Protein AF-A0A150GX23-F1 (afdb_monomer_lite)

Structure (mmCIF, N/CA/C/O backbone):
data_AF-A0A150GX23-F1
#
_entry.id   AF-A0A150GX23-F1
#
loop_
_atom_site.group_PDB
_atom_site.id
_atom_site.type_symbol
_atom_site.label_atom_id
_atom_site.label_alt_id
_atom_site.label_comp_id
_atom_site.label_asym_id
_atom_site.label_entity_id
_atom_site.label_seq_id
_atom_site.pdbx_PDB_ins_code
_atom_site.Cartn_x
_atom_site.Cartn_y
_atom_site.Cartn_z
_atom_site.occupancy
_atom_site.B_iso_or_equiv
_atom_site.auth_seq_id
_atom_site.auth_comp_id
_atom_site.auth_asym_id
_atom_site.auth_atom_id
_atom_site.pdbx_PDB_model_num
ATOM 1 N N . MET A 1 1 ? -5.881 33.846 15.574 1.00 39.31 1 MET A N 1
ATOM 2 C CA . MET A 1 1 ? -4.737 32.927 15.719 1.00 39.31 1 MET A CA 1
ATOM 3 C C . MET A 1 1 ? -5.316 31.526 15.748 1.00 39.31 1 MET A C 1
ATOM 5 O O . MET A 1 1 ? -5.953 31.189 16.734 1.00 39.31 1 MET A O 1
ATOM 9 N N . ALA A 1 2 ? -5.247 30.781 14.644 1.00 41.94 2 ALA A N 1
ATOM 10 C CA . ALA A 1 2 ? -5.684 29.387 14.640 1.00 41.94 2 ALA A CA 1
ATOM 11 C C . ALA A 1 2 ? -4.560 28.561 15.273 1.00 41.94 2 ALA A C 1
ATOM 13 O O . ALA A 1 2 ? -3.428 28.613 14.797 1.00 41.94 2 ALA A O 1
ATOM 14 N N . SER A 1 3 ? -4.848 27.890 16.387 1.00 50.34 3 SER A N 1
ATOM 15 C CA . SER A 1 3 ? -3.932 26.908 16.964 1.00 50.34 3 SER A CA 1
ATOM 16 C C . SER A 1 3 ? -3.791 25.773 15.953 1.00 50.34 3 SER A C 1
ATOM 18 O O . SER A 1 3 ? -4.788 25.151 15.600 1.00 50.34 3 SER A O 1
ATOM 20 N N . SER A 1 4 ? -2.591 25.553 15.421 1.00 62.72 4 SER A N 1
ATOM 21 C CA . SER A 1 4 ? -2.321 24.475 14.469 1.00 62.72 4 SER A CA 1
ATOM 22 C C . SER A 1 4 ? -2.257 23.144 15.221 1.00 62.72 4 SER A C 1
ATOM 24 O O . SER A 1 4 ? -1.176 22.694 15.609 1.00 62.72 4 SER A O 1
ATOM 26 N N . THR A 1 5 ? -3.413 22.545 15.493 1.00 80.75 5 THR A N 1
ATOM 27 C CA . THR A 1 5 ? -3.499 21.212 16.096 1.00 80.75 5 THR A CA 1
ATOM 28 C C . THR A 1 5 ? -3.054 20.180 15.062 1.00 80.75 5 THR A C 1
ATOM 30 O O . THR A 1 5 ? -3.608 20.113 13.968 1.00 80.75 5 THR A O 1
ATOM 33 N N . SER A 1 6 ? -2.017 19.401 15.370 1.00 86.31 6 SER A N 1
ATOM 34 C CA . SER A 1 6 ? -1.505 18.368 14.463 1.00 86.31 6 SER A CA 1
ATOM 35 C C . SER A 1 6 ? -2.218 17.025 14.682 1.00 86.31 6 SER A C 1
ATOM 37 O O . SER A 1 6 ? -2.672 16.752 15.799 1.00 86.31 6 SER A O 1
ATOM 39 N N . PRO A 1 7 ? -2.255 16.122 13.680 1.00 81.12 7 PRO A N 1
ATOM 40 C CA . PRO A 1 7 ? -2.832 14.781 13.840 1.00 81.12 7 PRO A CA 1
ATOM 41 C C . PRO A 1 7 ? -2.202 13.970 14.984 1.00 81.12 7 PRO A C 1
ATOM 43 O O . PRO A 1 7 ? -2.874 13.160 15.621 1.00 81.12 7 PRO A O 1
ATOM 46 N N . ALA A 1 8 ? -0.915 14.202 15.264 1.00 80.50 8 ALA A N 1
ATOM 47 C CA . ALA A 1 8 ? -0.202 13.578 16.375 1.00 80.50 8 ALA A CA 1
ATOM 48 C C . ALA A 1 8 ? -0.663 14.106 17.746 1.00 80.50 8 ALA A C 1
ATOM 50 O O . ALA A 1 8 ? -0.715 13.336 18.704 1.00 80.50 8 ALA A O 1
ATOM 51 N N . SER A 1 9 ? -1.030 15.391 17.835 1.00 90.50 9 SER A N 1
ATOM 52 C CA . SER A 1 9 ? -1.626 15.970 19.045 1.00 90.50 9 SER A CA 1
ATOM 53 C C . SER A 1 9 ? -2.975 15.317 19.344 1.00 90.50 9 SER A C 1
ATOM 55 O O . SER A 1 9 ? -3.182 14.822 20.450 1.00 90.50 9 SER A O 1
ATOM 57 N N . LEU A 1 10 ? -3.844 15.204 18.332 1.00 88.94 10 LEU A N 1
ATOM 58 C CA . LEU A 1 10 ? -5.156 14.563 18.479 1.00 88.94 10 LEU A CA 1
ATOM 59 C C . LEU A 1 10 ? -5.049 13.083 18.863 1.00 88.94 10 LEU A C 1
ATOM 61 O O . LEU A 1 10 ? -5.833 12.601 19.672 1.00 88.94 10 LEU A O 1
ATOM 65 N N . GLU A 1 11 ? -4.065 12.350 18.337 1.00 88.19 11 GLU A N 1
ATOM 66 C CA . GLU A 1 11 ? -3.834 10.955 18.740 1.00 88.19 11 GLU A CA 1
ATOM 67 C C . GLU A 1 11 ? -3.470 10.831 20.229 1.00 88.19 11 GLU A C 1
ATOM 69 O O . GLU A 1 11 ? -3.948 9.929 20.923 1.00 88.19 11 GLU A O 1
ATOM 74 N N . ALA A 1 12 ? -2.638 11.744 20.738 1.00 92.31 12 ALA A N 1
ATOM 75 C CA . ALA A 1 12 ? -2.295 11.779 22.155 1.00 92.31 12 ALA A CA 1
ATOM 76 C C . ALA A 1 12 ? -3.518 12.118 23.027 1.00 92.31 12 ALA A C 1
ATOM 78 O O . ALA A 1 12 ? -3.696 11.509 24.085 1.00 92.31 12 ALA A O 1
ATOM 79 N N . GLU A 1 13 ? -4.376 13.031 22.566 1.00 94.38 13 GLU A N 1
ATOM 80 C CA . GLU A 1 13 ? -5.628 13.401 23.236 1.00 94.38 13 GLU A CA 1
ATOM 81 C C . GLU A 1 13 ? -6.628 12.240 23.267 1.00 94.38 13 GLU A C 1
ATOM 83 O O . GLU A 1 13 ? -7.086 11.875 24.350 1.00 94.38 13 GLU A O 1
ATOM 88 N N . ILE A 1 14 ? -6.874 11.572 22.131 1.00 92.25 14 ILE A N 1
ATOM 89 C CA . ILE A 1 14 ? -7.730 10.374 22.046 1.00 92.25 14 ILE A CA 1
ATOM 90 C C . ILE A 1 14 ? -7.250 9.310 23.037 1.00 92.25 14 ILE A C 1
ATOM 92 O O . ILE A 1 14 ? -8.038 8.773 23.814 1.00 92.25 14 ILE A O 1
ATOM 96 N N . LYS A 1 15 ? -5.938 9.047 23.092 1.00 93.06 15 LYS A N 1
ATOM 97 C CA . LYS A 1 15 ? -5.358 8.086 24.042 1.00 93.06 15 LYS A CA 1
ATOM 98 C C . LYS A 1 15 ? -5.558 8.504 25.507 1.00 93.06 15 LYS A C 1
ATOM 100 O O . LYS A 1 15 ? -5.727 7.651 26.388 1.00 93.06 15 LYS A O 1
ATOM 105 N N . GLY A 1 16 ? -5.528 9.806 25.785 1.00 96.31 16 GLY A N 1
ATOM 106 C CA . GLY A 1 16 ? -5.837 10.373 27.097 1.00 96.31 16 GLY A CA 1
ATOM 107 C C . GLY A 1 16 ? -7.301 10.165 27.500 1.00 96.31 16 GLY A C 1
ATOM 108 O O . GLY A 1 16 ? -7.577 9.740 28.630 1.00 96.31 16 GLY A O 1
ATOM 109 N N . VAL A 1 17 ? -8.230 10.393 26.569 1.00 95.06 17 VAL A N 1
ATOM 110 C CA . VAL A 1 17 ? -9.670 10.161 26.763 1.00 95.06 17 VAL A CA 1
ATOM 111 C C . VAL A 1 17 ? -9.956 8.672 26.980 1.00 95.06 17 VAL A C 1
ATOM 113 O O . VAL A 1 17 ? -10.586 8.324 27.978 1.00 95.06 17 VAL A O 1
ATOM 116 N N . ASP A 1 18 ? -9.375 7.782 26.170 1.00 93.88 18 ASP A N 1
ATOM 117 C CA . ASP A 1 18 ? -9.453 6.318 26.328 1.00 93.88 18 ASP A CA 1
ATOM 118 C C . ASP A 1 18 ? -9.037 5.857 27.731 1.00 93.88 18 ASP A C 1
ATOM 120 O O . ASP A 1 18 ? -9.673 5.009 28.367 1.00 93.88 18 ASP A O 1
ATOM 124 N N . THR A 1 19 ? -7.941 6.424 28.239 1.00 96.38 19 THR A N 1
ATOM 125 C CA . THR A 1 19 ? -7.435 6.117 29.583 1.00 96.38 19 THR A CA 1
ATOM 126 C C . THR A 1 19 ? -8.413 6.593 30.660 1.00 96.38 19 THR A C 1
ATOM 128 O O . THR A 1 19 ? -8.619 5.912 31.669 1.00 96.38 19 THR A O 1
ATOM 131 N N . SER A 1 20 ? -9.060 7.739 30.438 1.00 96.56 20 SER A N 1
ATOM 132 C CA . SER A 1 20 ? -10.085 8.281 31.333 1.00 96.56 20 SER A CA 1
ATOM 133 C C . SER A 1 20 ? -11.366 7.443 31.325 1.00 96.56 20 SER A C 1
ATOM 135 O O . SER A 1 20 ? -11.914 7.186 32.398 1.00 96.56 20 SER A O 1
ATOM 137 N N . ILE A 1 21 ? -11.799 6.951 30.159 1.00 96.88 21 ILE A N 1
ATOM 138 C CA . ILE A 1 21 ? -12.947 6.042 30.016 1.00 96.88 21 ILE A CA 1
ATOM 139 C C . ILE A 1 21 ? -12.697 4.756 30.805 1.00 96.88 21 ILE A C 1
ATOM 141 O O . ILE A 1 21 ? -13.486 4.430 31.690 1.00 96.88 21 ILE A O 1
ATOM 145 N N . LYS A 1 22 ? -11.548 4.096 30.602 1.00 97.06 22 LYS A N 1
ATOM 146 C CA . LYS A 1 22 ? -11.179 2.860 31.327 1.00 97.06 22 LYS A CA 1
ATOM 147 C C . LYS A 1 22 ? -11.171 3.041 32.845 1.00 97.06 22 LYS A C 1
ATOM 149 O O . LYS A 1 22 ? -11.554 2.142 33.601 1.00 97.06 22 LYS A O 1
ATOM 154 N N . LYS A 1 23 ? -10.740 4.217 33.314 1.00 98.06 23 LYS A N 1
ATOM 155 C CA . LYS A 1 23 ? -10.760 4.564 34.739 1.00 98.06 23 LYS A CA 1
ATOM 156 C C . LYS A 1 23 ? -12.191 4.697 35.266 1.00 98.06 23 LYS A C 1
ATOM 158 O O . LYS A 1 23 ? -12.475 4.184 36.345 1.00 98.06 23 LYS A O 1
ATOM 163 N N . VAL A 1 24 ? -13.081 5.361 34.526 1.00 97.12 24 VAL A N 1
ATOM 164 C CA . VAL A 1 24 ? -14.499 5.503 34.901 1.00 97.12 24 VAL A CA 1
ATOM 165 C C . VAL A 1 24 ? -15.213 4.149 34.872 1.00 97.12 24 VAL A C 1
ATOM 167 O O . VAL A 1 24 ? -15.934 3.833 35.814 1.00 97.12 24 VAL A O 1
ATOM 170 N N . GLU A 1 25 ? -14.960 3.314 33.864 1.00 96.50 25 GLU A N 1
ATOM 171 C CA . GLU A 1 25 ? -15.498 1.948 33.779 1.00 96.50 25 GLU A CA 1
ATOM 172 C C . GLU A 1 25 ? -15.086 1.107 34.999 1.00 96.50 25 GLU A C 1
ATOM 174 O O . GLU A 1 25 ? -15.930 0.465 35.623 1.00 96.50 25 GLU A O 1
ATOM 179 N N . SER A 1 26 ? -13.817 1.188 35.414 1.00 97.44 26 SER A N 1
ATOM 180 C CA . SER A 1 26 ? -13.325 0.505 36.622 1.00 97.44 26 SER A CA 1
ATOM 181 C C . SER A 1 26 ? -14.037 0.981 37.898 1.00 97.44 26 SER A C 1
ATOM 183 O O . SER A 1 26 ? -14.395 0.166 38.746 1.00 97.44 26 SER A O 1
ATOM 185 N N . GLN A 1 27 ? -14.295 2.289 38.028 1.00 97.44 27 GLN A N 1
ATOM 186 C CA . GLN A 1 27 ? -15.050 2.845 39.162 1.00 97.44 27 GLN A CA 1
ATOM 187 C C . GLN A 1 27 ? -16.507 2.364 39.175 1.00 97.44 27 GLN A C 1
ATOM 189 O O . GLN A 1 27 ? -17.052 2.077 40.239 1.00 97.44 27 GLN A O 1
ATOM 194 N N . ILE A 1 28 ? -17.141 2.244 38.004 1.00 97.62 28 ILE A N 1
ATOM 195 C CA . ILE A 1 28 ? -18.503 1.707 37.886 1.00 97.62 28 ILE A CA 1
ATOM 196 C C . ILE A 1 28 ? -18.550 0.257 38.374 1.00 97.62 28 ILE A C 1
ATOM 198 O O . ILE A 1 28 ? -19.451 -0.082 39.142 1.00 97.62 28 ILE A O 1
ATOM 202 N N . VAL A 1 29 ? -17.577 -0.572 37.980 1.00 98.00 29 VAL A N 1
ATOM 203 C CA . VAL A 1 29 ? -17.477 -1.973 38.424 1.00 98.00 29 VAL A CA 1
ATOM 204 C C . VAL A 1 29 ? -17.310 -2.060 39.943 1.00 98.00 29 VAL A C 1
ATOM 206 O O . VAL A 1 29 ? -18.010 -2.836 40.589 1.00 98.00 29 VAL A O 1
ATOM 209 N N . GLU A 1 30 ? -16.460 -1.221 40.542 1.00 98.00 30 GLU A N 1
ATOM 210 C CA . GLU A 1 30 ? -16.276 -1.191 42.001 1.00 98.00 30 GLU A CA 1
ATOM 211 C C . GLU A 1 30 ? -17.576 -0.816 42.740 1.00 98.00 30 GLU A C 1
ATOM 213 O O . GLU A 1 30 ? -17.927 -1.413 43.762 1.00 98.00 30 GLU A O 1
ATOM 218 N N . VAL A 1 31 ? -18.330 0.158 42.218 1.00 97.31 31 VAL A N 1
ATOM 219 C CA . VAL A 1 31 ? -19.631 0.556 42.780 1.00 97.31 31 VAL A CA 1
ATOM 220 C C . VAL A 1 31 ? -20.674 -0.557 42.617 1.00 97.31 31 VAL A C 1
ATOM 222 O O . VAL A 1 31 ? -21.475 -0.783 43.526 1.00 97.31 31 VAL A O 1
ATOM 225 N N . GLU A 1 32 ? -20.670 -1.279 41.495 1.00 96.62 32 GLU A N 1
ATOM 226 C CA . GLU A 1 32 ? -21.539 -2.441 41.261 1.00 96.62 32 GLU A CA 1
ATOM 227 C C . GLU A 1 32 ? -21.226 -3.607 42.208 1.00 96.62 32 GLU A C 1
ATOM 229 O O . GLU A 1 32 ? -22.149 -4.229 42.747 1.00 96.62 32 GLU A O 1
ATOM 234 N N . GLU A 1 33 ? -19.945 -3.863 42.475 1.00 97.62 33 GLU A N 1
ATOM 235 C CA . GLU A 1 33 ? -19.515 -4.871 43.443 1.00 97.62 33 GLU A CA 1
ATOM 236 C C . GLU A 1 33 ? -19.963 -4.490 44.857 1.00 97.62 33 GLU A C 1
ATOM 238 O O . GLU A 1 33 ? -20.543 -5.317 45.564 1.00 97.62 33 GLU A O 1
ATOM 243 N N . LYS A 1 34 ? -19.774 -3.221 45.256 1.00 97.12 34 LYS A N 1
ATOM 244 C CA . LYS A 1 34 ? -20.287 -2.707 46.534 1.00 97.12 34 LYS A CA 1
ATOM 245 C C . LYS A 1 34 ? -21.794 -2.911 46.619 1.00 97.12 34 LYS A C 1
ATOM 247 O O . LYS A 1 34 ? -22.234 -3.546 47.560 1.00 97.12 34 LYS A O 1
ATOM 252 N N . LEU A 1 35 ? -22.574 -2.496 45.619 1.00 96.31 35 LEU A N 1
ATOM 253 C CA . LEU A 1 35 ? -24.037 -2.667 45.596 1.00 96.31 35 LEU A CA 1
ATOM 254 C C . LEU A 1 35 ? -24.516 -4.124 45.720 1.00 96.31 35 LEU A C 1
ATOM 256 O O . LEU A 1 35 ? -25.665 -4.344 46.107 1.00 96.31 35 LEU A O 1
ATOM 260 N N . SER A 1 36 ? -23.668 -5.098 45.389 1.00 95.88 36 SER A N 1
ATOM 261 C CA . SER A 1 36 ? -23.992 -6.527 45.434 1.00 95.88 36 SER A CA 1
ATOM 262 C C . SER A 1 36 ? -23.729 -7.174 46.802 1.00 95.88 36 SER A C 1
ATOM 264 O O . SER A 1 36 ? -24.140 -8.315 47.020 1.00 95.88 36 SER A O 1
ATOM 266 N N . LYS A 1 37 ? -23.061 -6.483 47.740 1.00 96.56 37 LYS A N 1
ATOM 267 C CA . LYS A 1 37 ? -22.753 -7.053 49.060 1.00 96.56 37 LYS A CA 1
ATOM 268 C C . LYS A 1 37 ? -24.015 -7.131 49.935 1.00 96.56 37 LYS A C 1
ATOM 270 O O . LYS A 1 37 ? -24.749 -6.148 50.055 1.00 96.56 37 LYS A O 1
ATOM 275 N N . PRO A 1 38 ? -24.282 -8.279 50.582 1.00 93.12 38 PRO A N 1
ATOM 276 C CA . PRO A 1 38 ? -25.385 -8.397 51.528 1.00 93.12 38 PRO A CA 1
ATOM 277 C C . PRO A 1 38 ? -25.115 -7.555 52.787 1.00 93.12 38 PRO A C 1
ATOM 279 O O . PRO A 1 38 ? -23.975 -7.442 53.230 1.00 93.12 38 PRO A O 1
ATOM 282 N N . GLY A 1 39 ? -26.170 -6.991 53.385 1.00 94.75 39 GLY A N 1
ATOM 283 C CA . GLY A 1 39 ? -26.086 -6.260 54.660 1.00 94.75 39 GLY A CA 1
ATOM 284 C C . GLY A 1 39 ? -25.803 -4.755 54.564 1.00 94.75 39 GLY A C 1
ATOM 285 O O . GLY A 1 39 ? -25.589 -4.122 55.594 1.00 94.75 39 GLY A O 1
ATOM 286 N N . ILE A 1 40 ? -25.818 -4.171 53.364 1.00 95.44 40 ILE A N 1
ATOM 287 C CA . ILE A 1 40 ? -25.686 -2.717 53.167 1.00 95.44 40 ILE A CA 1
ATOM 288 C C . ILE A 1 40 ? -26.981 -2.008 53.578 1.00 95.44 40 ILE A C 1
ATOM 290 O O . ILE A 1 40 ? -28.073 -2.495 53.272 1.00 95.44 40 ILE A O 1
ATOM 294 N N . SER A 1 41 ? -26.870 -0.849 54.238 1.00 97.19 41 SER A N 1
ATOM 295 C CA . SER A 1 41 ? -28.044 -0.042 54.588 1.00 97.19 41 SER A CA 1
ATOM 296 C C . SER A 1 41 ? -28.715 0.553 53.344 1.00 97.19 41 SER A C 1
ATOM 298 O O . SER A 1 41 ? -28.073 0.820 52.324 1.00 97.19 41 SER A O 1
ATOM 300 N N . GLU A 1 42 ? -30.024 0.797 53.403 1.00 95.94 42 GLU A N 1
ATOM 301 C CA . GLU A 1 42 ? -30.739 1.379 52.260 1.00 95.94 42 GLU A CA 1
ATOM 302 C C . GLU A 1 42 ? -30.251 2.802 51.932 1.00 95.94 42 GLU A C 1
ATOM 304 O O . GLU A 1 42 ? -30.189 3.173 50.757 1.00 95.94 42 GLU A O 1
ATOM 309 N N . GLU A 1 43 ? -29.794 3.575 52.924 1.00 96.81 43 GLU A N 1
ATOM 310 C CA . GLU A 1 43 ? -29.193 4.892 52.690 1.00 96.81 43 GLU A CA 1
ATOM 311 C C . GLU A 1 43 ? -27.890 4.791 51.885 1.00 96.81 43 GLU A C 1
ATOM 313 O O . GLU A 1 43 ? -27.685 5.546 50.929 1.00 96.81 43 GLU A O 1
ATOM 318 N N . GLU A 1 44 ? -27.005 3.853 52.233 1.00 96.62 44 GLU A N 1
ATOM 319 C CA . GLU A 1 44 ? -25.740 3.644 51.524 1.00 96.62 44 GLU A CA 1
ATOM 320 C C . GLU A 1 44 ? -25.982 3.146 50.095 1.00 96.62 44 GLU A C 1
ATOM 322 O O . GLU A 1 44 ? -25.401 3.663 49.138 1.00 96.62 44 GLU A O 1
ATOM 327 N N . LYS A 1 45 ? -26.936 2.233 49.918 1.00 96.31 45 LYS A N 1
ATOM 328 C CA . LYS A 1 45 ? -27.369 1.755 48.602 1.00 96.31 45 LYS A CA 1
ATOM 329 C C . LYS A 1 45 ? -27.919 2.883 47.728 1.00 96.31 45 LYS A C 1
ATOM 331 O O . LYS A 1 45 ? -27.619 2.942 46.533 1.00 96.31 45 LYS A O 1
ATOM 336 N N . GLN A 1 46 ? -28.691 3.810 48.299 1.00 97.19 46 GLN A N 1
ATOM 337 C CA . GLN A 1 46 ? -29.195 4.972 47.567 1.00 97.19 46 GLN A CA 1
ATOM 338 C C . GLN A 1 46 ? -28.064 5.932 47.169 1.00 97.19 46 GLN A C 1
ATOM 340 O O . GLN A 1 46 ? -28.092 6.475 46.061 1.00 97.19 46 GLN A O 1
ATOM 345 N N . ARG A 1 47 ? -27.047 6.113 48.024 1.00 97.50 47 ARG A N 1
ATOM 346 C CA . ARG A 1 47 ? -25.844 6.895 47.689 1.00 97.50 47 ARG A CA 1
ATOM 347 C C . ARG A 1 47 ? -25.055 6.257 46.544 1.00 97.50 47 ARG A C 1
ATOM 349 O O . ARG A 1 47 ? -24.775 6.948 45.567 1.00 97.50 47 ARG A O 1
ATOM 356 N N . LEU A 1 48 ? -24.791 4.952 46.610 1.00 97.44 48 LEU A N 1
ATOM 357 C CA . LEU A 1 48 ? -24.068 4.210 45.569 1.00 97.44 48 LEU A CA 1
ATOM 358 C C . LEU A 1 48 ? -24.805 4.227 44.219 1.00 97.44 48 LEU A C 1
ATOM 360 O O . LEU A 1 48 ? -24.180 4.349 43.169 1.00 97.44 48 LEU A O 1
ATOM 364 N N . ARG A 1 49 ? -26.145 4.177 44.218 1.00 97.25 49 ARG A N 1
ATOM 365 C CA . ARG A 1 49 ? -26.946 4.324 42.987 1.00 97.25 49 ARG A CA 1
ATOM 366 C C . ARG A 1 49 ? -26.770 5.696 42.332 1.00 97.25 49 ARG A C 1
ATOM 368 O O . ARG A 1 49 ? -26.603 5.759 41.117 1.00 97.25 49 ARG A O 1
ATOM 375 N N . LYS A 1 50 ? -26.773 6.775 43.124 1.00 97.94 50 LYS A N 1
ATOM 376 C CA . LYS A 1 50 ? -26.534 8.140 42.620 1.00 97.94 50 LYS A CA 1
ATOM 377 C C . LYS A 1 50 ? -25.112 8.305 42.079 1.00 97.94 50 LYS A C 1
ATOM 379 O O . LYS A 1 50 ? -24.927 8.920 41.034 1.00 97.94 50 LYS A O 1
ATOM 384 N N . GLU A 1 51 ? -24.122 7.736 42.763 1.00 97.56 51 GLU A N 1
ATOM 385 C CA . GLU A 1 51 ? -22.727 7.736 42.310 1.00 97.56 51 GLU A CA 1
ATOM 386 C C . GLU A 1 51 ? -22.567 6.989 40.980 1.00 97.56 51 GLU A C 1
ATOM 388 O O . GLU A 1 51 ? -21.994 7.529 40.035 1.00 97.56 51 GLU A O 1
ATOM 393 N N . LYS A 1 52 ? -23.160 5.794 40.860 1.00 97.31 52 LYS A N 1
ATOM 394 C CA . LYS A 1 52 ? -23.177 5.023 39.611 1.00 97.31 52 LYS A CA 1
ATOM 395 C C . LYS A 1 52 ? -23.805 5.806 38.458 1.00 97.31 52 LYS A C 1
ATOM 397 O O . LYS A 1 52 ? -23.258 5.819 37.359 1.00 97.31 52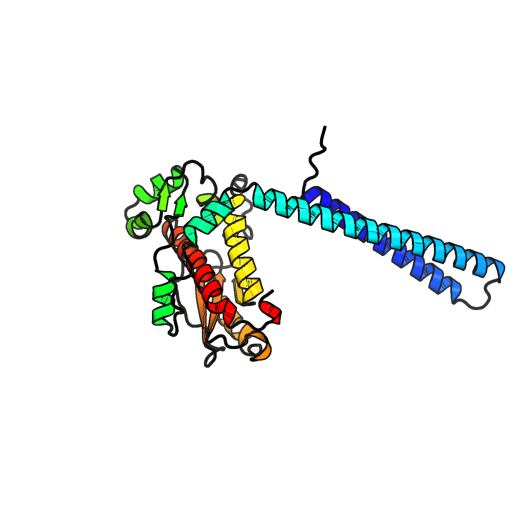 LYS A O 1
ATOM 402 N N . GLU A 1 53 ? -24.944 6.456 38.694 1.00 98.06 53 GLU A N 1
ATOM 403 C CA . GLU A 1 53 ? -25.616 7.265 37.671 1.00 98.06 53 GLU A CA 1
ATOM 404 C C . GLU A 1 53 ? -24.738 8.440 37.211 1.00 98.06 53 GLU A C 1
ATOM 406 O O . GLU A 1 53 ? -24.617 8.699 36.014 1.00 98.06 53 GLU A O 1
ATOM 411 N N . HIS A 1 54 ? -24.071 9.115 38.151 1.00 97.38 54 HIS A N 1
ATOM 412 C CA . HIS A 1 54 ? -23.123 10.181 37.840 1.00 97.38 54 HIS A CA 1
ATOM 413 C C . HIS A 1 54 ? -21.927 9.669 37.016 1.00 97.38 54 HIS A C 1
ATOM 415 O O . HIS A 1 54 ? -21.545 10.298 36.029 1.00 97.38 54 HIS A O 1
ATOM 421 N N . LEU A 1 55 ? -21.358 8.511 37.372 1.00 97.56 55 LEU A N 1
ATOM 422 C CA . LEU A 1 55 ? -20.260 7.896 36.618 1.00 97.56 55 LEU A CA 1
ATOM 423 C C . LEU A 1 55 ? -20.682 7.509 35.194 1.00 97.56 55 LEU A C 1
ATOM 425 O O . LEU A 1 55 ? -19.931 7.771 34.261 1.00 97.56 55 LEU A O 1
ATOM 429 N N . ARG A 1 56 ? -21.894 6.971 35.005 1.00 96.88 56 ARG A N 1
ATOM 430 C CA . ARG A 1 56 ? -22.438 6.648 33.672 1.00 96.88 56 ARG A CA 1
ATOM 431 C C . ARG A 1 56 ? -22.607 7.889 32.794 1.00 96.88 56 ARG A C 1
ATOM 433 O O . ARG A 1 56 ? -22.231 7.857 31.629 1.00 96.88 56 ARG A O 1
ATOM 440 N N . LYS A 1 57 ? -23.097 9.000 33.356 1.00 97.94 57 LYS A N 1
ATOM 441 C CA . LYS A 1 57 ? -23.186 10.289 32.640 1.00 97.94 57 LYS A CA 1
ATOM 442 C C . LYS A 1 57 ? -21.807 10.807 32.222 1.00 97.94 57 LYS A C 1
ATOM 444 O O . LYS A 1 57 ? -21.646 11.300 31.110 1.00 97.94 57 LYS A O 1
ATOM 449 N N . LYS A 1 58 ? -20.805 10.666 33.095 1.00 97.38 58 LYS A N 1
ATOM 450 C CA . LYS A 1 58 ? -19.418 11.038 32.790 1.00 97.38 58 LYS A CA 1
ATOM 451 C C . LYS A 1 58 ? -18.802 10.146 31.706 1.00 97.38 58 LYS A C 1
ATOM 453 O O . LYS A 1 58 ? -18.124 10.661 30.827 1.00 97.38 58 LYS A O 1
ATOM 458 N N . GLU A 1 59 ? -19.043 8.835 31.757 1.00 97.12 59 GLU A N 1
ATOM 459 C CA . GLU A 1 59 ? -18.619 7.883 30.720 1.00 97.12 59 GLU A CA 1
ATOM 460 C C . GLU A 1 59 ? -19.202 8.269 29.352 1.00 97.12 59 GLU A C 1
ATOM 462 O O . GLU A 1 59 ? -18.469 8.365 28.372 1.00 97.12 59 GLU A O 1
ATOM 467 N N . GLU A 1 60 ? -20.505 8.560 29.296 1.00 97.44 60 GLU A N 1
ATOM 468 C CA . GLU A 1 60 ? -21.184 8.974 28.064 1.00 97.44 60 GLU A CA 1
ATOM 469 C C . GLU A 1 60 ? -20.607 10.279 27.496 1.00 97.44 60 GLU A C 1
ATOM 471 O O . GLU A 1 60 ? -20.414 10.395 26.286 1.00 97.44 60 GLU A O 1
ATOM 476 N N . GLN A 1 61 ? -20.296 11.255 28.355 1.00 96.75 61 GLN A N 1
ATOM 477 C CA . GLN A 1 61 ? -19.666 12.505 27.933 1.00 96.75 61 GLN A CA 1
ATOM 478 C C . GLN A 1 61 ? -18.276 12.268 27.327 1.00 96.75 61 GLN A C 1
ATOM 480 O O . GLN A 1 61 ? -17.985 12.816 26.267 1.00 96.75 61 GLN A O 1
ATOM 485 N N . LEU A 1 62 ? -17.453 11.425 27.959 1.00 96.62 62 LEU A N 1
ATOM 486 C CA . LEU A 1 62 ? -16.119 11.092 27.452 1.00 96.62 62 LEU A CA 1
ATOM 487 C C . LEU A 1 62 ? -16.183 10.358 26.107 1.00 96.62 62 LEU A C 1
ATOM 489 O O . LEU A 1 62 ? -15.383 10.649 25.228 1.00 96.62 62 LEU A O 1
ATOM 493 N N . ARG A 1 63 ? -17.153 9.454 25.907 1.00 94.56 63 ARG A N 1
ATOM 494 C CA . ARG A 1 63 ? -17.332 8.775 24.609 1.00 94.56 63 ARG A CA 1
ATOM 495 C C . ARG A 1 63 ? -17.718 9.745 23.488 1.00 94.56 63 ARG A C 1
ATOM 497 O O . ARG A 1 63 ? -17.238 9.592 22.371 1.00 94.56 63 ARG A O 1
ATOM 504 N N . LYS A 1 64 ? -18.547 10.756 23.778 1.00 95.81 64 LYS A N 1
ATOM 505 C CA . LYS A 1 64 ? -18.886 11.812 22.803 1.00 95.81 64 LYS A CA 1
ATOM 506 C C . LYS A 1 64 ? -17.672 12.670 22.446 1.00 95.81 64 LYS A C 1
ATOM 508 O O . LYS A 1 64 ? -17.500 13.023 21.287 1.00 95.81 64 LYS A O 1
ATOM 513 N N . GLU A 1 65 ? -16.836 12.992 23.429 1.00 95.44 65 GLU A N 1
ATOM 514 C CA . GLU A 1 65 ? -15.581 13.722 23.214 1.00 95.44 65 GLU A CA 1
ATOM 515 C C . GLU A 1 65 ? -14.590 12.904 22.368 1.00 95.44 65 GLU A C 1
ATOM 517 O O . GLU A 1 65 ? -14.036 13.410 21.397 1.00 95.44 65 GLU A O 1
ATOM 522 N N . GLU A 1 66 ? -14.430 11.614 22.672 1.00 94.50 66 GLU A N 1
ATOM 523 C CA . GLU A 1 66 ? -13.596 10.687 21.898 1.00 94.50 66 GLU A CA 1
ATOM 524 C C . GLU A 1 66 ? -14.042 10.597 20.428 1.00 94.50 66 GLU A C 1
ATOM 526 O O . GLU A 1 66 ? -13.212 10.616 19.516 1.00 94.50 66 GLU A O 1
ATOM 531 N N . GLU A 1 67 ? -15.353 10.518 20.185 1.00 93.06 67 GLU A N 1
ATOM 532 C CA . GLU A 1 67 ? -15.935 10.485 18.841 1.00 93.06 67 GLU A CA 1
ATOM 533 C C . GLU A 1 67 ? -15.664 11.785 18.072 1.00 93.06 67 GLU A C 1
ATOM 535 O O . GLU A 1 67 ? -15.188 11.731 16.937 1.00 93.06 67 GLU A O 1
ATOM 540 N N . GLN A 1 68 ? -15.855 12.945 18.709 1.00 91.12 68 GLN A N 1
ATOM 541 C CA . GLN A 1 68 ? -15.548 14.248 18.109 1.00 91.12 68 GLN A CA 1
ATOM 542 C C . GLN A 1 68 ? -14.069 14.376 17.722 1.00 91.12 68 GLN A C 1
ATOM 544 O O . GLN A 1 68 ? -13.761 14.782 16.602 1.00 91.12 68 GLN A O 1
ATOM 549 N N . LEU A 1 69 ? -13.150 13.964 18.602 1.00 91.25 69 LEU A N 1
ATOM 550 C CA . LEU A 1 69 ? -11.711 13.988 18.316 1.00 91.25 69 LEU A CA 1
ATOM 551 C C . LEU A 1 69 ? -11.342 13.071 17.138 1.00 91.25 69 LEU A C 1
ATOM 553 O O . LEU A 1 69 ? -10.473 13.402 16.328 1.00 91.25 69 LEU A O 1
ATOM 557 N N . ARG A 1 70 ? -12.009 11.917 17.004 1.00 85.31 70 ARG A N 1
ATOM 558 C CA . ARG A 1 70 ? -11.815 11.006 15.864 1.00 85.31 70 ARG A CA 1
ATOM 559 C C . ARG A 1 70 ? -12.318 11.608 14.553 1.00 85.31 70 ARG A C 1
ATOM 561 O O . ARG A 1 70 ? -11.645 11.455 13.530 1.00 85.31 70 ARG A O 1
ATOM 568 N N . GLU A 1 71 ? -13.459 12.294 14.569 1.00 88.50 71 GLU A N 1
ATOM 569 C CA . GLU A 1 71 ? -13.982 13.006 13.398 1.00 88.50 71 GLU A CA 1
ATOM 570 C C . GLU A 1 71 ? -13.064 14.161 12.974 1.00 88.50 71 GLU A C 1
ATOM 572 O O . GLU A 1 71 ? -12.744 14.286 11.788 1.00 88.50 71 GLU A O 1
ATOM 577 N N . GLU A 1 72 ? -12.575 14.954 13.931 1.00 90.06 72 GLU A N 1
ATOM 578 C CA . GLU A 1 72 ? -11.632 16.049 13.681 1.00 90.06 72 GLU A CA 1
ATOM 579 C C . GLU A 1 72 ? -10.316 15.532 13.087 1.00 90.06 72 GLU A C 1
ATOM 581 O O . GLU A 1 72 ? -9.843 16.035 12.065 1.00 90.06 72 GLU A O 1
ATOM 586 N N . LYS A 1 73 ? -9.764 14.454 13.656 1.00 84.69 73 LYS A N 1
ATOM 587 C CA . LYS A 1 73 ? -8.550 13.817 13.134 1.00 84.69 73 LYS A CA 1
ATOM 588 C C . LYS A 1 73 ? -8.737 13.337 11.695 1.00 84.69 73 LYS A C 1
ATOM 590 O O . LYS A 1 73 ? -7.841 13.498 10.867 1.00 84.69 73 LYS A O 1
ATOM 595 N N . LEU A 1 74 ? -9.893 12.752 11.379 1.00 78.88 74 LEU A N 1
ATOM 596 C CA . LEU A 1 74 ? -10.203 12.304 10.022 1.00 78.88 74 LEU A CA 1
ATOM 597 C C . LEU A 1 74 ? -10.320 13.482 9.042 1.00 78.88 74 LEU A C 1
ATOM 599 O O . LEU A 1 74 ? -9.900 13.357 7.891 1.00 78.88 74 LEU A O 1
ATOM 603 N N . LEU A 1 75 ? -10.893 14.606 9.475 1.00 82.00 75 LEU A N 1
ATOM 604 C CA . LEU A 1 75 ? -10.977 15.835 8.684 1.00 82.00 75 LEU A CA 1
ATOM 605 C C . LEU A 1 75 ? -9.590 16.403 8.379 1.00 82.00 75 LEU A C 1
ATOM 607 O O . LEU A 1 75 ? -9.295 16.632 7.207 1.00 82.00 75 LEU A O 1
ATOM 611 N N . LEU A 1 76 ? -8.721 16.525 9.385 1.00 79.19 76 LEU A N 1
ATOM 612 C CA . LEU A 1 76 ? -7.346 16.995 9.191 1.00 79.19 76 LEU A CA 1
ATOM 613 C C . LEU A 1 76 ? -6.558 16.087 8.247 1.00 79.19 76 LEU A C 1
ATOM 615 O O . LEU A 1 76 ? -5.916 16.581 7.327 1.00 79.19 76 LEU A O 1
ATOM 619 N N . LEU A 1 77 ? -6.681 14.764 8.392 1.00 70.81 77 LEU A N 1
ATOM 620 C CA . LEU A 1 77 ? -6.050 13.818 7.468 1.00 70.81 77 LEU A CA 1
ATOM 621 C C . LEU A 1 77 ? -6.558 13.987 6.030 1.00 70.81 77 LEU A C 1
ATOM 623 O O . LEU A 1 77 ? -5.782 13.860 5.089 1.00 70.81 77 LEU A O 1
ATOM 627 N N . LYS A 1 78 ? -7.851 14.278 5.832 1.00 71.69 78 LYS A N 1
ATOM 628 C CA . LYS A 1 78 ? -8.415 14.546 4.497 1.00 71.69 78 LYS A CA 1
ATOM 629 C C . LYS A 1 78 ? -7.932 15.874 3.917 1.00 71.69 78 LYS A C 1
ATOM 631 O O . LYS A 1 78 ? -7.774 15.956 2.701 1.00 71.69 78 LYS A O 1
ATOM 636 N N . GLU A 1 79 ? -7.752 16.902 4.740 1.00 72.44 79 GLU A N 1
ATOM 637 C CA . GLU A 1 79 ? -7.218 18.198 4.310 1.00 72.44 79 GLU A CA 1
ATOM 638 C C . GLU A 1 79 ? -5.731 18.109 3.967 1.00 72.44 79 GLU A C 1
ATOM 640 O O . GLU A 1 79 ? -5.329 18.589 2.908 1.00 72.44 79 GLU A O 1
ATOM 645 N N . GLU A 1 80 ? -4.944 17.407 4.782 1.00 66.00 80 GLU A N 1
ATOM 646 C CA . GLU A 1 80 ? -3.535 17.107 4.516 1.00 66.00 80 GLU A CA 1
ATOM 647 C C . GLU A 1 80 ? -3.384 16.342 3.192 1.00 66.00 80 GLU A C 1
ATOM 649 O O . GLU A 1 80 ? -2.589 16.724 2.338 1.00 66.00 80 GLU A O 1
ATOM 654 N N . LEU A 1 81 ? -4.262 15.364 2.933 1.00 53.06 81 LEU A N 1
ATOM 655 C CA . LEU A 1 81 ? -4.300 14.642 1.655 1.00 53.06 81 LEU A CA 1
ATOM 656 C C . LEU A 1 81 ? -4.703 15.512 0.449 1.00 53.06 81 LEU A C 1
ATOM 658 O O . LEU A 1 81 ? -4.419 15.145 -0.690 1.00 53.06 81 LEU A O 1
ATOM 662 N N . ARG A 1 82 ? -5.439 16.611 0.668 1.00 54.44 82 ARG A N 1
ATOM 663 C CA . ARG A 1 82 ? -5.883 17.539 -0.392 1.00 54.44 82 ARG A CA 1
ATOM 664 C C . ARG A 1 82 ? -4.850 18.617 -0.703 1.00 54.44 82 ARG A C 1
ATOM 666 O O . ARG A 1 82 ? -4.854 19.119 -1.822 1.00 54.44 82 ARG A O 1
ATOM 673 N N . ALA A 1 83 ? -4.015 18.986 0.265 1.00 54.81 83 ALA A N 1
ATOM 674 C CA . ALA A 1 83 ? -2.932 19.948 0.076 1.00 54.81 83 ALA A CA 1
ATOM 675 C C . ALA A 1 83 ? -1.720 19.343 -0.655 1.00 54.81 83 ALA A C 1
ATOM 677 O O . ALA A 1 83 ? -0.841 20.081 -1.099 1.00 54.81 83 ALA A O 1
ATOM 678 N N . ASP A 1 84 ? -1.684 18.018 -0.794 1.00 55.41 84 ASP A N 1
ATOM 679 C CA . ASP A 1 84 ? -0.536 17.297 -1.312 1.00 55.41 84 ASP A CA 1
ATOM 680 C C . ASP A 1 84 ? -0.579 17.146 -2.848 1.00 55.41 84 ASP A C 1
ATOM 682 O O . ASP A 1 84 ? -1.436 16.471 -3.432 1.00 55.41 84 ASP A O 1
ATOM 686 N N . SER A 1 85 ? 0.404 17.759 -3.514 1.00 56.41 85 SER A N 1
ATOM 687 C CA . SER A 1 85 ? 0.666 17.617 -4.957 1.00 56.41 85 SER A CA 1
ATOM 688 C C . SER A 1 85 ? 0.913 16.161 -5.388 1.00 56.41 85 SER A C 1
ATOM 690 O O . SER A 1 85 ? 0.827 15.816 -6.572 1.00 56.41 85 SER A O 1
ATOM 692 N N . SER A 1 86 ? 1.162 15.280 -4.420 1.00 59.62 86 SER A N 1
ATOM 693 C CA . SER A 1 86 ? 1.326 13.846 -4.596 1.00 59.62 86 SER A CA 1
ATOM 694 C C . SER A 1 86 ? 0.101 13.177 -5.243 1.00 59.62 86 SER A C 1
ATOM 696 O O . SER A 1 86 ? 0.261 12.262 -6.056 1.00 59.62 86 SER A O 1
ATOM 698 N N . SER A 1 87 ? -1.123 13.667 -4.994 1.00 61.50 87 SER A N 1
ATOM 699 C CA . SER A 1 87 ? -2.335 13.116 -5.618 1.00 61.50 87 SER A CA 1
ATOM 700 C C . SER A 1 87 ? -2.344 13.311 -7.136 1.00 61.50 87 SER A C 1
ATOM 702 O O . SER A 1 87 ? -2.727 12.403 -7.879 1.00 61.50 87 SER A O 1
ATOM 704 N N . ASP A 1 88 ? -1.876 14.464 -7.609 1.00 66.50 88 ASP A N 1
ATOM 705 C CA . ASP A 1 88 ? -1.795 14.764 -9.038 1.00 66.50 88 ASP A CA 1
ATOM 706 C C . ASP A 1 88 ? -0.670 13.980 -9.711 1.00 66.50 88 ASP A C 1
ATOM 708 O O . ASP A 1 88 ? -0.862 13.443 -10.803 1.00 66.50 88 ASP A O 1
ATOM 712 N N . VAL A 1 89 ? 0.463 13.808 -9.021 1.00 69.06 89 VAL A N 1
ATOM 713 C CA . VAL A 1 89 ? 1.535 12.907 -9.466 1.00 69.06 89 VAL A CA 1
ATOM 714 C C . VAL A 1 89 ? 1.017 11.473 -9.578 1.00 69.06 89 VAL A C 1
ATOM 716 O O . VAL A 1 89 ? 1.203 10.837 -10.612 1.00 69.06 89 VAL A O 1
ATOM 719 N N . ALA A 1 90 ? 0.311 10.961 -8.566 1.00 69.88 90 ALA A N 1
ATOM 720 C CA . ALA A 1 90 ? -0.257 9.617 -8.599 1.00 69.88 90 ALA A CA 1
ATOM 721 C C . ALA A 1 90 ? -1.245 9.445 -9.761 1.00 69.88 90 ALA A C 1
ATOM 723 O O . ALA A 1 90 ? -1.157 8.458 -10.490 1.00 69.88 90 ALA A O 1
ATOM 724 N N . ARG A 1 91 ? -2.147 10.413 -9.981 1.00 72.38 91 ARG A N 1
ATOM 725 C CA . ARG A 1 91 ? -3.067 10.402 -11.133 1.00 72.38 91 ARG A CA 1
ATOM 726 C C . ARG A 1 91 ? -2.311 10.385 -12.460 1.00 72.38 91 ARG A C 1
ATOM 728 O O . ARG A 1 91 ? -2.659 9.595 -13.333 1.00 72.38 91 ARG A O 1
ATOM 735 N N . CYS A 1 92 ? -1.264 11.200 -12.587 1.00 80.00 92 CYS A N 1
ATOM 736 C CA . CYS A 1 92 ? -0.412 11.240 -13.774 1.00 80.00 92 CYS A CA 1
ATOM 737 C C . CYS A 1 92 ? 0.257 9.878 -14.038 1.00 80.00 92 CYS A C 1
ATOM 739 O O . CYS A 1 92 ? 0.218 9.370 -15.156 1.00 80.00 92 CYS A O 1
ATOM 741 N N . LEU A 1 93 ? 0.799 9.236 -12.998 1.00 82.00 93 LEU A N 1
ATOM 742 C CA . LEU A 1 93 ? 1.450 7.927 -13.112 1.00 82.00 93 LEU A CA 1
ATOM 743 C C . LEU A 1 93 ? 0.466 6.797 -13.439 1.00 82.00 93 LEU A C 1
ATOM 745 O O . LEU A 1 93 ? 0.781 5.914 -14.237 1.00 82.00 93 LEU A O 1
ATOM 749 N N . ILE A 1 94 ? -0.728 6.814 -12.846 1.00 83.62 94 ILE A N 1
ATOM 750 C CA . ILE A 1 94 ? -1.769 5.809 -13.106 1.00 83.62 94 ILE A CA 1
ATOM 751 C C . ILE A 1 94 ? -2.251 5.898 -14.562 1.00 83.62 94 ILE A C 1
ATOM 753 O O . ILE A 1 94 ? -2.453 4.859 -15.201 1.00 83.62 94 ILE A O 1
ATOM 757 N N . GLY A 1 95 ? -2.375 7.119 -15.092 1.00 86.62 95 GLY A N 1
ATOM 758 C CA . GLY A 1 95 ? -2.880 7.375 -16.438 1.00 86.62 95 GLY A CA 1
ATOM 759 C C . GLY A 1 95 ? -4.349 6.978 -16.603 1.00 86.62 95 GLY A C 1
ATOM 760 O O . GLY A 1 95 ? -5.087 6.841 -15.625 1.00 86.62 95 GLY A O 1
ATOM 761 N N . ASP A 1 96 ? -4.775 6.784 -17.852 1.00 86.62 96 ASP A N 1
ATOM 762 C CA . ASP A 1 96 ? -6.119 6.288 -18.145 1.00 86.62 96 ASP A CA 1
ATOM 763 C C . ASP A 1 96 ? -6.217 4.778 -17.859 1.00 86.62 96 ASP A C 1
ATOM 765 O O . ASP A 1 96 ? -5.408 3.968 -18.324 1.00 86.62 96 ASP A O 1
ATOM 769 N N . LEU A 1 97 ? -7.210 4.401 -17.054 1.00 84.69 97 LEU A N 1
ATOM 770 C CA . LEU A 1 97 ? -7.505 3.015 -16.701 1.00 84.69 97 LEU A CA 1
ATOM 771 C C . LEU A 1 97 ? -8.465 2.353 -17.698 1.00 84.69 97 LEU A C 1
ATOM 773 O O . LEU A 1 97 ? -8.533 1.125 -17.725 1.00 84.69 97 LEU A O 1
ATOM 777 N N . ALA A 1 98 ? -9.207 3.130 -18.495 1.00 83.62 98 ALA A N 1
ATOM 778 C CA . ALA A 1 98 ? -10.225 2.612 -19.408 1.00 83.62 98 ALA A CA 1
ATOM 779 C C . ALA A 1 98 ? -9.630 1.746 -20.530 1.00 83.62 98 ALA A C 1
ATOM 781 O O . ALA A 1 98 ? -10.279 0.815 -21.001 1.00 83.62 98 ALA A O 1
ATOM 782 N N . GLU A 1 99 ? -8.380 2.008 -20.915 1.00 84.31 99 GLU A N 1
ATOM 783 C CA . GLU A 1 99 ? -7.671 1.280 -21.975 1.00 84.31 99 GLU A CA 1
ATOM 784 C C . GLU A 1 99 ? -6.960 0.007 -21.476 1.00 84.31 99 GLU A C 1
ATOM 786 O O . GLU A 1 99 ? -6.340 -0.725 -22.251 1.00 84.31 99 GLU A O 1
ATOM 791 N N . LEU A 1 100 ? -7.005 -0.277 -20.170 1.00 89.50 100 LEU A N 1
ATOM 792 C CA . LEU A 1 100 ? -6.255 -1.389 -19.596 1.00 89.50 100 LEU A CA 1
ATOM 793 C C . LEU A 1 100 ? -7.021 -2.703 -19.679 1.00 89.50 100 LEU A C 1
ATOM 795 O O . LEU A 1 100 ? -7.925 -2.991 -18.896 1.00 89.50 100 LEU A O 1
ATOM 799 N N . GLU A 1 101 ? -6.560 -3.560 -20.582 1.00 91.56 101 GLU A N 1
ATOM 800 C CA . GLU A 1 101 ? -6.985 -4.952 -20.615 1.00 91.56 101 GLU A CA 1
ATOM 801 C C . GLU A 1 101 ? -6.519 -5.712 -19.369 1.00 91.56 101 GLU A C 1
ATOM 803 O O . GLU A 1 101 ? -5.361 -5.619 -18.942 1.00 91.56 101 GLU A O 1
ATOM 808 N N . ARG A 1 102 ? -7.429 -6.519 -18.815 1.00 92.50 102 ARG A N 1
ATOM 809 C CA . ARG A 1 102 ? -7.140 -7.413 -17.694 1.00 92.50 102 ARG A CA 1
ATOM 810 C C . ARG A 1 102 ? -6.260 -8.574 -18.178 1.00 92.50 102 ARG A C 1
ATOM 812 O O . ARG A 1 102 ? -6.714 -9.361 -19.011 1.00 92.50 102 ARG A O 1
ATOM 819 N N . PRO A 1 103 ? -5.040 -8.748 -17.645 1.00 94.56 103 PRO A N 1
ATOM 820 C CA . PRO A 1 103 ? -4.198 -9.874 -18.022 1.00 94.56 103 PRO A CA 1
ATOM 821 C C . PRO A 1 103 ? -4.784 -11.180 -17.467 1.00 94.56 103 PRO A C 1
ATOM 823 O O . PRO A 1 103 ? -5.195 -11.238 -16.317 1.00 94.56 103 PRO A O 1
ATOM 826 N N . ILE A 1 104 ? -4.824 -12.242 -18.273 1.00 92.81 104 ILE A N 1
ATOM 827 C CA . ILE A 1 104 ? -5.408 -13.545 -17.879 1.00 92.81 104 ILE A CA 1
ATOM 828 C C . ILE A 1 104 ? -4.368 -14.656 -17.689 1.00 92.81 104 ILE A C 1
ATOM 830 O O . ILE A 1 104 ? -4.701 -15.749 -17.243 1.00 92.81 104 ILE A O 1
ATOM 834 N N . SER A 1 105 ? -3.105 -14.393 -18.024 1.00 95.69 105 SER A N 1
ATOM 835 C CA . SER A 1 105 ? -2.009 -15.357 -17.913 1.00 95.69 105 SER A CA 1
ATOM 836 C C . SER A 1 105 ? -0.835 -14.764 -17.144 1.00 95.69 105 SER A C 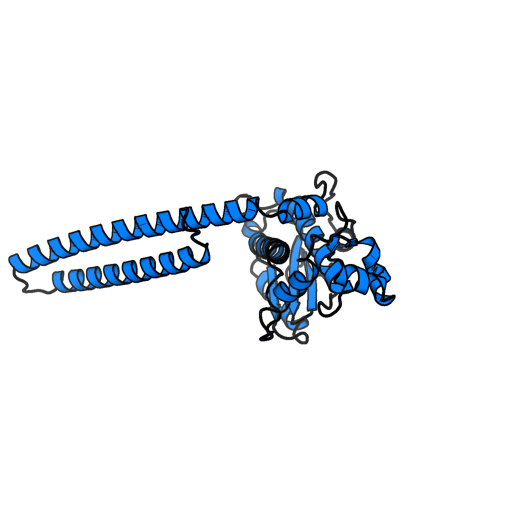1
ATOM 838 O O . SER A 1 105 ? -0.659 -13.549 -17.091 1.00 95.69 105 SER A O 1
ATOM 840 N N . VAL A 1 106 ? 0.017 -15.625 -16.585 1.00 96.12 106 VAL A N 1
ATOM 841 C CA . VAL A 1 106 ? 1.241 -15.205 -15.878 1.00 96.12 106 VAL A CA 1
ATOM 842 C C . VAL A 1 106 ? 2.171 -14.404 -16.796 1.00 96.12 106 VAL A C 1
ATOM 844 O O . VAL A 1 106 ? 2.763 -13.417 -16.370 1.00 96.12 106 VAL A O 1
ATOM 847 N N . ALA A 1 107 ? 2.282 -14.791 -18.070 1.00 97.31 107 ALA A N 1
ATOM 848 C CA . ALA A 1 107 ? 3.065 -14.043 -19.051 1.00 97.31 107 ALA A CA 1
ATOM 849 C C . ALA A 1 107 ? 2.468 -12.650 -19.313 1.00 97.31 107 ALA A C 1
ATOM 851 O O . ALA A 1 107 ? 3.204 -11.665 -19.311 1.00 97.31 107 ALA A O 1
ATOM 852 N N . ALA A 1 108 ? 1.141 -12.554 -19.460 1.00 97.38 108 ALA A N 1
ATOM 853 C CA . ALA A 1 108 ? 0.458 -11.272 -19.619 1.00 97.38 108 ALA A CA 1
ATOM 854 C C . ALA A 1 108 ? 0.588 -10.394 -18.365 1.00 97.38 108 ALA A C 1
ATOM 856 O O . ALA A 1 108 ? 0.740 -9.188 -18.490 1.00 97.38 108 ALA A O 1
ATOM 857 N N . LEU A 1 109 ? 0.580 -10.988 -17.168 1.00 96.75 109 LEU A N 1
ATOM 858 C CA . LEU A 1 109 ? 0.801 -10.288 -15.900 1.00 96.75 109 LEU A CA 1
ATOM 859 C C . LEU A 1 109 ? 2.210 -9.699 -15.799 1.00 96.75 109 LEU A C 1
ATOM 861 O O . LEU A 1 109 ? 2.354 -8.541 -15.423 1.00 96.75 109 LEU A O 1
ATOM 865 N N . ARG A 1 110 ? 3.240 -10.465 -16.180 1.00 97.75 110 ARG A N 1
ATOM 866 C CA . ARG A 1 110 ? 4.624 -9.966 -16.248 1.00 97.75 110 ARG A CA 1
ATOM 867 C C . ARG A 1 110 ? 4.731 -8.782 -17.204 1.00 97.75 110 ARG A C 1
ATOM 869 O O . ARG A 1 110 ? 5.190 -7.719 -16.807 1.00 97.75 110 ARG A O 1
ATOM 876 N N . ALA A 1 111 ? 4.208 -8.942 -18.420 1.00 97.00 111 ALA A N 1
ATOM 877 C CA . ALA A 1 111 ? 4.173 -7.866 -19.407 1.00 97.00 111 ALA A CA 1
ATOM 878 C C . ALA A 1 111 ? 3.370 -6.651 -18.910 1.00 97.00 111 ALA A C 1
ATOM 880 O O . ALA A 1 111 ? 3.731 -5.514 -19.193 1.00 97.00 111 ALA A O 1
ATOM 881 N N . PHE A 1 112 ? 2.302 -6.873 -18.136 1.00 96.19 112 PHE A N 1
ATOM 882 C CA . PHE A 1 112 ? 1.506 -5.804 -17.539 1.00 96.19 112 PHE A CA 1
ATOM 883 C C . PHE A 1 112 ? 2.320 -4.967 -16.545 1.00 96.19 112 PHE A C 1
ATOM 885 O O . PHE A 1 112 ? 2.207 -3.746 -16.564 1.00 96.19 112 PHE A O 1
ATOM 892 N N . LEU A 1 113 ? 3.166 -5.586 -15.712 1.00 95.19 113 LEU A N 1
ATOM 893 C CA . LEU A 1 113 ? 4.023 -4.852 -14.770 1.00 95.19 113 LEU A CA 1
ATOM 894 C C . LEU A 1 113 ? 5.114 -4.018 -15.450 1.00 95.19 113 LEU A C 1
ATOM 896 O O . LEU A 1 113 ? 5.607 -3.055 -14.860 1.00 95.19 113 LEU A O 1
ATOM 900 N N . GLU A 1 114 ? 5.452 -4.357 -16.689 1.00 95.00 114 GLU A N 1
ATOM 901 C CA . GLU A 1 114 ? 6.428 -3.652 -17.519 1.00 95.00 114 GLU A CA 1
ATOM 902 C C . GLU A 1 114 ? 5.780 -2.611 -18.449 1.00 95.00 114 GLU A C 1
ATOM 904 O O . GLU A 1 114 ? 6.495 -1.856 -19.107 1.00 95.00 114 GLU A O 1
ATOM 909 N N . LYS A 1 115 ? 4.440 -2.519 -18.493 1.00 94.56 115 LYS A N 1
ATOM 910 C CA . LYS A 1 115 ? 3.748 -1.518 -19.318 1.00 94.56 115 LYS A CA 1
ATOM 911 C C . LYS A 1 115 ? 4.135 -0.098 -18.895 1.00 94.56 115 LYS A C 1
ATOM 913 O O . LYS A 1 115 ? 4.156 0.172 -17.693 1.00 94.56 115 LYS A O 1
ATOM 918 N N . PRO A 1 116 ? 4.321 0.829 -19.852 1.00 93.69 116 PRO A N 1
ATOM 919 C CA . PRO A 1 116 ? 4.519 2.234 -19.538 1.00 93.69 116 PRO A CA 1
ATOM 920 C C . PRO A 1 116 ? 3.404 2.783 -18.642 1.00 93.69 116 PRO A C 1
ATOM 922 O O . PRO A 1 116 ? 2.220 2.451 -18.798 1.00 93.69 116 PRO A O 1
ATOM 925 N N . LEU A 1 117 ? 3.802 3.627 -17.698 1.00 90.50 117 LEU A N 1
ATOM 926 C CA . LEU A 1 117 ? 2.899 4.427 -16.875 1.00 90.50 117 LEU A CA 1
ATOM 927 C C . LEU A 1 117 ? 2.259 5.552 -17.705 1.00 90.50 117 LEU A C 1
ATOM 929 O O . LEU A 1 117 ? 2.670 5.807 -18.837 1.00 90.50 117 LEU A O 1
ATOM 933 N N . GLY A 1 118 ? 1.264 6.239 -17.136 1.00 87.25 118 GLY A N 1
ATOM 934 C CA . GLY A 1 118 ? 0.653 7.413 -17.775 1.00 87.25 118 GLY A CA 1
ATOM 935 C C . GLY A 1 118 ? 1.629 8.583 -17.962 1.00 87.25 118 GLY A C 1
ATOM 936 O O . GLY A 1 118 ? 1.487 9.369 -18.895 1.00 87.25 118 GLY A O 1
ATOM 937 N N . GLY A 1 119 ? 2.663 8.649 -17.122 1.00 87.25 119 GLY A N 1
ATOM 938 C CA . GLY A 1 119 ? 3.739 9.630 -17.181 1.00 87.25 119 GLY A CA 1
ATOM 939 C C . GLY A 1 119 ? 5.051 9.057 -16.652 1.00 87.25 119 GLY A C 1
ATOM 940 O O . GLY A 1 119 ? 5.108 7.926 -16.166 1.00 87.25 119 GLY A O 1
ATOM 941 N N . LYS A 1 120 ? 6.128 9.835 -16.749 1.00 89.31 120 LYS A N 1
ATOM 942 C CA . LYS A 1 120 ? 7.420 9.455 -16.168 1.00 89.31 120 LYS A CA 1
ATOM 943 C C . LYS A 1 120 ? 7.406 9.666 -14.657 1.00 89.31 120 LYS A C 1
ATOM 945 O O . LYS A 1 120 ? 6.705 10.530 -14.146 1.00 89.31 120 LYS A O 1
ATOM 950 N N . LEU A 1 121 ? 8.204 8.878 -13.947 1.00 86.31 121 LEU A N 1
ATOM 951 C CA . LEU A 1 121 ? 8.400 8.998 -12.509 1.00 86.31 121 LEU A CA 1
ATOM 952 C C . LEU A 1 121 ? 9.175 10.287 -12.213 1.00 86.31 121 LEU A C 1
ATOM 954 O O . LEU A 1 121 ? 10.337 10.398 -12.623 1.00 86.31 121 LEU A O 1
ATOM 958 N N . PRO A 1 122 ? 8.572 11.261 -11.515 1.00 84.50 122 PRO A N 1
ATOM 959 C CA . PRO A 1 122 ? 9.275 12.480 -11.170 1.00 84.50 122 PRO A CA 1
ATOM 960 C C . PRO A 1 122 ? 10.310 12.170 -10.085 1.00 84.50 122 PRO A C 1
ATOM 962 O O . PRO A 1 122 ? 9.976 11.650 -9.022 1.00 84.50 122 PRO A O 1
ATOM 965 N N . VAL A 1 123 ? 11.574 12.490 -10.354 1.00 82.94 123 VAL A N 1
ATOM 966 C CA . VAL A 1 123 ? 12.692 12.311 -9.419 1.00 82.94 123 VAL A CA 1
ATOM 967 C C . VAL A 1 123 ? 13.401 13.637 -9.166 1.00 82.94 123 VAL A C 1
ATOM 969 O O . VAL A 1 123 ? 13.476 14.495 -10.053 1.00 82.94 123 VAL A O 1
ATOM 972 N N . ASP A 1 124 ? 13.951 13.805 -7.963 1.00 81.75 124 ASP A N 1
ATOM 973 C CA . ASP A 1 124 ? 14.722 14.996 -7.624 1.00 81.75 124 ASP A CA 1
ATOM 974 C C . ASP A 1 124 ? 15.988 15.129 -8.488 1.00 81.75 124 ASP A C 1
ATOM 976 O O . ASP A 1 124 ? 16.462 14.192 -9.138 1.00 81.75 124 ASP A O 1
ATOM 980 N N . THR A 1 125 ? 16.566 16.331 -8.485 1.00 84.88 125 THR A N 1
ATOM 981 C CA . THR A 1 125 ? 17.750 16.643 -9.296 1.00 84.88 125 THR A CA 1
ATOM 982 C C . THR A 1 125 ? 18.956 15.765 -8.952 1.00 84.88 125 THR A C 1
ATOM 984 O O . THR A 1 125 ? 19.696 15.379 -9.858 1.00 84.88 125 THR A O 1
ATOM 987 N N . ALA A 1 126 ? 19.191 15.466 -7.673 1.00 85.62 126 ALA A N 1
ATOM 988 C CA . ALA A 1 126 ? 20.358 14.704 -7.251 1.00 85.62 126 ALA A CA 1
ATOM 989 C C . ALA A 1 126 ? 20.243 13.243 -7.699 1.00 85.62 126 ALA A C 1
ATOM 991 O O . ALA A 1 126 ? 21.185 12.722 -8.301 1.00 85.62 126 ALA A O 1
ATOM 992 N N . LEU A 1 127 ? 19.087 12.606 -7.483 1.00 83.75 127 LEU A N 1
ATOM 993 C CA . LEU A 1 127 ? 18.819 11.254 -7.974 1.00 83.75 127 LEU A CA 1
ATOM 994 C C . LEU A 1 127 ? 18.867 11.196 -9.501 1.00 83.75 127 LEU A C 1
ATOM 996 O O . LEU A 1 127 ? 19.523 10.313 -10.049 1.00 83.75 127 LEU A O 1
ATOM 1000 N N . TYR A 1 128 ? 18.238 12.153 -10.190 1.00 88.88 128 TYR A N 1
ATOM 1001 C CA . TYR A 1 128 ? 18.285 12.228 -11.650 1.00 88.88 128 TYR A CA 1
ATOM 1002 C C . TYR A 1 128 ? 19.732 12.239 -12.151 1.00 88.88 128 TYR A C 1
ATOM 1004 O O . TYR A 1 128 ? 20.119 11.423 -12.983 1.00 88.88 128 TYR A O 1
ATOM 1012 N N . ASN A 1 129 ? 20.574 13.108 -11.593 1.00 90.88 129 ASN A N 1
ATOM 1013 C CA . ASN A 1 129 ? 21.970 13.197 -12.003 1.00 90.88 129 ASN A CA 1
ATOM 1014 C C . ASN A 1 129 ? 22.741 11.895 -11.723 1.00 90.88 129 ASN A C 1
ATOM 1016 O O . ASN A 1 129 ? 23.504 11.461 -12.584 1.00 90.88 129 ASN A O 1
ATOM 1020 N N . ARG A 1 130 ? 22.516 11.230 -10.577 1.00 89.69 130 ARG A N 1
ATOM 1021 C CA . ARG A 1 130 ? 23.130 9.919 -10.280 1.00 89.69 130 ARG A CA 1
ATOM 1022 C C . ARG A 1 130 ? 22.700 8.837 -11.276 1.00 89.69 130 ARG A C 1
ATOM 1024 O O . ARG A 1 130 ? 23.549 8.113 -11.793 1.00 89.69 130 ARG A O 1
ATOM 1031 N N . LEU A 1 131 ? 21.406 8.761 -11.596 1.00 88.50 131 LEU A N 1
ATOM 1032 C CA . LEU A 1 131 ? 20.861 7.803 -12.566 1.00 88.50 131 LEU A CA 1
ATOM 1033 C C . LEU A 1 131 ? 21.427 8.007 -13.977 1.00 88.50 131 LEU A C 1
ATOM 1035 O O . LEU A 1 131 ? 21.625 7.038 -14.709 1.00 88.50 131 LEU A O 1
ATOM 1039 N N . PHE A 1 132 ? 21.682 9.254 -14.376 1.00 94.25 132 PHE A N 1
ATOM 1040 C CA . PHE A 1 132 ? 22.227 9.567 -15.698 1.00 94.25 132 PHE A CA 1
ATOM 1041 C C . PHE A 1 132 ? 23.757 9.478 -15.770 1.00 94.25 132 PHE A C 1
ATOM 1043 O O . PHE A 1 132 ? 24.294 9.266 -16.857 1.00 94.25 132 PHE A O 1
ATOM 1050 N N . ALA A 1 133 ? 24.453 9.583 -14.636 1.00 94.12 133 ALA A N 1
ATOM 1051 C CA . ALA A 1 133 ? 25.904 9.434 -14.565 1.00 94.12 133 ALA A CA 1
ATOM 1052 C C . ALA A 1 133 ? 26.369 7.969 -14.643 1.00 94.12 133 ALA A C 1
ATOM 1054 O O . ALA A 1 133 ? 27.424 7.699 -15.215 1.00 94.12 133 ALA A O 1
ATOM 1055 N N . ASP A 1 134 ? 25.599 7.024 -14.095 1.00 92.25 134 ASP A N 1
ATOM 1056 C CA . ASP A 1 134 ? 25.967 5.604 -14.056 1.00 92.25 134 ASP A CA 1
ATOM 1057 C C . ASP A 1 134 ? 25.372 4.813 -15.248 1.00 92.25 134 ASP A C 1
ATOM 1059 O O . ASP A 1 134 ? 24.147 4.681 -15.363 1.00 92.25 134 ASP A O 1
ATOM 1063 N N . PRO A 1 135 ? 26.204 4.219 -16.131 1.00 93.25 135 PRO A N 1
ATOM 1064 C CA . PRO A 1 135 ? 25.737 3.390 -17.242 1.00 93.25 135 PRO A CA 1
ATOM 1065 C C . PRO A 1 135 ? 24.879 2.186 -16.829 1.00 93.25 135 PRO A C 1
ATOM 1067 O O . PRO A 1 135 ? 24.044 1.748 -17.626 1.00 93.25 135 PRO A O 1
ATOM 1070 N N . ALA A 1 136 ? 25.041 1.658 -15.610 1.00 90.00 136 ALA A N 1
ATOM 1071 C CA . ALA A 1 136 ? 24.240 0.542 -15.102 1.00 90.00 136 ALA A CA 1
ATOM 1072 C C . ALA A 1 136 ? 22.747 0.902 -14.967 1.00 90.00 136 ALA A C 1
ATOM 1074 O O . ALA A 1 136 ? 21.881 0.022 -15.030 1.00 90.00 136 ALA A O 1
ATOM 1075 N N . ASN A 1 137 ? 22.437 2.198 -14.859 1.00 91.06 137 ASN A N 1
ATOM 1076 C CA . ASN A 1 137 ? 21.086 2.726 -14.696 1.00 91.06 137 ASN A CA 1
ATOM 1077 C C . ASN A 1 137 ? 20.389 3.056 -16.028 1.00 91.06 137 ASN A C 1
ATOM 1079 O O . ASN A 1 137 ? 19.228 3.463 -16.023 1.00 91.06 137 ASN A O 1
ATOM 1083 N N . ARG A 1 138 ? 21.026 2.827 -17.190 1.00 92.88 138 ARG A N 1
ATOM 1084 C CA . ARG A 1 138 ? 20.422 3.098 -18.515 1.00 92.88 138 ARG A CA 1
ATOM 1085 C C . ARG A 1 138 ? 19.045 2.467 -18.700 1.00 92.88 138 ARG A C 1
ATOM 1087 O O . ARG A 1 138 ? 18.174 3.069 -19.323 1.00 92.88 138 ARG A O 1
ATOM 1094 N N . ARG A 1 139 ? 18.828 1.281 -18.121 1.00 93.44 139 ARG A N 1
ATOM 1095 C CA . ARG A 1 139 ? 17.546 0.571 -18.212 1.00 93.44 139 ARG A CA 1
ATOM 1096 C C . ARG A 1 139 ? 16.374 1.336 -17.590 1.00 93.44 139 ARG A C 1
ATOM 1098 O O . ARG A 1 139 ? 15.257 1.111 -18.020 1.00 93.44 139 ARG A O 1
ATOM 1105 N N . VAL A 1 140 ? 16.602 2.255 -16.646 1.00 91.25 140 VAL A N 1
ATOM 1106 C CA . VAL A 1 140 ? 15.523 3.004 -15.969 1.00 91.25 140 VAL A CA 1
ATOM 1107 C C . VAL A 1 140 ? 15.423 4.470 -16.370 1.00 91.25 140 VAL A C 1
ATOM 1109 O O . VAL A 1 140 ? 14.458 5.134 -16.014 1.00 91.25 140 VAL A O 1
ATOM 1112 N N . GLN A 1 141 ? 16.382 4.994 -17.135 1.00 92.06 141 GLN A N 1
ATOM 1113 C CA . GLN A 1 141 ? 16.405 6.413 -17.515 1.00 92.06 141 GLN A CA 1
ATOM 1114 C C . GLN A 1 141 ? 15.157 6.838 -18.304 1.00 92.06 141 GLN A C 1
ATOM 1116 O O . GLN A 1 141 ? 14.708 7.975 -18.192 1.00 92.06 141 GLN A O 1
ATOM 1121 N N . HIS A 1 142 ? 14.566 5.923 -19.074 1.00 93.38 142 HIS A N 1
ATOM 1122 C CA . HIS A 1 142 ? 13.335 6.187 -19.819 1.00 93.38 142 HIS A CA 1
ATOM 1123 C C . HIS A 1 142 ? 12.087 6.287 -18.922 1.00 93.38 142 HIS A C 1
ATOM 1125 O O . HIS A 1 142 ? 11.095 6.877 -19.345 1.00 93.38 142 HIS A O 1
ATOM 1131 N N . LEU A 1 143 ? 12.153 5.750 -17.698 1.00 89.69 143 LEU A N 1
ATOM 1132 C CA . LEU A 1 143 ? 11.054 5.732 -16.733 1.00 89.69 143 LEU A CA 1
ATOM 1133 C C . LEU A 1 143 ? 10.986 6.993 -15.877 1.00 89.69 143 LEU A C 1
ATOM 1135 O O . LEU A 1 143 ? 9.988 7.176 -15.192 1.00 89.69 143 LEU A O 1
ATOM 1139 N N . VAL A 1 144 ? 12.020 7.838 -15.878 1.00 89.69 144 VAL A N 1
ATOM 1140 C CA . VAL A 1 144 ? 12.141 8.964 -14.943 1.00 89.69 144 VAL A CA 1
ATOM 1141 C C . VAL A 1 144 ? 12.187 10.311 -15.654 1.00 89.69 144 VAL A C 1
ATOM 1143 O O . VAL A 1 144 ? 12.682 10.434 -16.777 1.00 89.69 144 VAL A O 1
ATOM 1146 N N . GLU A 1 145 ? 11.709 11.346 -14.974 1.00 91.31 145 GLU A N 1
ATOM 1147 C CA . GLU A 1 145 ? 11.861 12.740 -15.377 1.00 91.31 145 GLU A CA 1
ATOM 1148 C C . GLU A 1 145 ? 12.380 13.590 -14.223 1.00 91.31 145 GLU A C 1
ATOM 1150 O O . GLU A 1 145 ? 12.084 13.344 -13.054 1.00 91.31 145 GLU A O 1
ATOM 1155 N N . ARG A 1 146 ? 13.185 14.602 -14.549 1.00 87.88 146 ARG A N 1
ATOM 1156 C CA . ARG A 1 146 ? 13.720 15.517 -13.545 1.00 87.88 146 ARG A CA 1
ATOM 1157 C C . ARG A 1 146 ? 12.616 16.462 -13.092 1.00 87.88 146 ARG A C 1
ATOM 1159 O O . ARG A 1 146 ? 12.161 17.290 -13.875 1.00 87.88 146 ARG A O 1
ATOM 1166 N N . ASN A 1 147 ? 12.274 16.408 -11.814 1.00 83.06 147 ASN A N 1
ATOM 1167 C CA . ASN A 1 147 ? 11.336 17.329 -11.196 1.00 83.06 147 ASN A CA 1
ATOM 1168 C C . ASN A 1 147 ? 11.981 17.938 -9.936 1.00 83.06 147 ASN A C 1
ATOM 1170 O O . 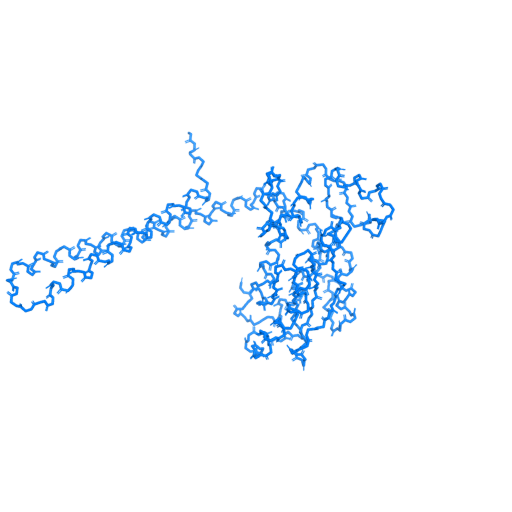ASN A 1 147 ? 12.134 17.251 -8.928 1.00 83.06 147 ASN A O 1
ATOM 1174 N N . PRO A 1 148 ? 12.379 19.224 -9.967 1.00 67.44 148 PRO A N 1
ATOM 1175 C CA . PRO A 1 148 ? 12.995 19.895 -8.823 1.00 67.44 148 PRO A CA 1
ATOM 1176 C C . PRO A 1 148 ? 12.109 19.948 -7.574 1.00 67.44 148 PRO A C 1
ATOM 1178 O O . PRO A 1 148 ? 12.650 20.084 -6.487 1.00 67.44 148 PRO A O 1
ATOM 1181 N N . GLY A 1 149 ? 10.783 19.844 -7.725 1.00 67.25 149 GLY A N 1
ATOM 1182 C CA . GLY A 1 149 ? 9.829 19.759 -6.617 1.00 67.25 149 GLY A CA 1
ATOM 1183 C C . GLY A 1 149 ? 9.627 18.337 -6.087 1.00 67.25 149 GLY A C 1
ATOM 1184 O O . GLY A 1 149 ? 9.090 18.169 -5.000 1.00 67.25 149 GLY A O 1
ATOM 1185 N N . ALA A 1 150 ? 10.104 17.307 -6.794 1.00 63.47 150 ALA A N 1
ATOM 1186 C CA . ALA A 1 150 ? 9.978 15.906 -6.391 1.00 63.47 150 ALA A CA 1
ATOM 1187 C C . ALA A 1 150 ? 11.065 15.475 -5.394 1.00 63.47 150 ALA A C 1
ATOM 1189 O O . ALA A 1 150 ? 11.630 14.386 -5.519 1.00 63.47 150 ALA A O 1
ATOM 1190 N N . PHE A 1 151 ? 11.338 16.318 -4.389 1.00 52.19 151 PHE A N 1
ATOM 1191 C CA . PHE A 1 151 ? 12.288 16.051 -3.300 1.00 52.19 151 PHE A CA 1
ATOM 1192 C C . PHE A 1 151 ? 12.066 14.673 -2.644 1.00 52.19 151 PHE A C 1
ATOM 1194 O O . PHE A 1 151 ? 13.003 14.060 -2.140 1.00 52.19 151 PHE A O 1
ATOM 1201 N N . GLY A 1 152 ? 10.835 14.154 -2.693 1.00 50.53 152 GLY A N 1
ATOM 1202 C CA . GLY A 1 152 ? 10.435 12.931 -2.012 1.00 50.53 152 GLY A CA 1
ATOM 1203 C C . GLY A 1 152 ? 10.809 11.610 -2.685 1.00 50.53 152 GLY A C 1
ATOM 1204 O O . GLY A 1 152 ? 10.947 10.630 -1.967 1.00 50.53 152 GLY A O 1
ATOM 1205 N N . PHE A 1 153 ? 11.001 11.505 -4.007 1.00 45.78 153 PHE A N 1
ATOM 1206 C CA . PHE A 1 153 ? 11.047 10.167 -4.641 1.00 45.78 153 PHE A CA 1
ATOM 1207 C C . PHE A 1 153 ? 12.228 9.296 -4.161 1.00 45.78 153 PHE A C 1
ATOM 1209 O O . PHE A 1 153 ? 12.147 8.063 -4.109 1.00 45.78 153 PHE A O 1
ATOM 1216 N N . CYS A 1 154 ? 13.329 9.939 -3.765 1.00 43.22 154 CYS A N 1
ATOM 1217 C CA . CYS A 1 154 ? 14.576 9.267 -3.425 1.00 43.22 154 CYS A CA 1
ATOM 1218 C C . CYS A 1 154 ? 14.671 8.817 -1.959 1.00 43.22 154 CYS A C 1
ATOM 1220 O O . CYS A 1 154 ? 15.225 7.751 -1.688 1.00 43.22 154 CYS A O 1
ATOM 1222 N N . ALA A 1 155 ? 14.109 9.582 -1.024 1.00 36.84 155 ALA A N 1
ATOM 1223 C CA . ALA A 1 155 ? 14.142 9.242 0.397 1.00 36.84 155 ALA A CA 1
ATOM 1224 C C . ALA A 1 155 ? 12.936 8.375 0.818 1.00 36.84 155 ALA A C 1
ATOM 1226 O O . ALA A 1 155 ? 13.027 7.599 1.756 1.00 36.84 155 ALA A O 1
ATOM 1227 N N . VAL A 1 156 ? 11.860 8.377 0.031 1.00 41.19 156 VAL A N 1
ATOM 1228 C CA . VAL A 1 156 ? 10.649 7.567 0.224 1.00 41.19 156 VAL A CA 1
ATOM 1229 C C . VAL A 1 156 ? 10.865 6.070 0.008 1.00 41.19 156 VAL A C 1
ATOM 1231 O O . VAL A 1 156 ? 10.432 5.260 0.823 1.00 41.19 156 VAL A O 1
ATOM 1234 N N . ASN A 1 157 ? 11.557 5.697 -1.075 1.00 40.97 157 ASN A N 1
ATOM 1235 C CA . ASN A 1 157 ? 11.930 4.300 -1.319 1.00 40.97 157 ASN A CA 1
ATOM 1236 C C . ASN A 1 157 ? 12.972 3.817 -0.313 1.00 40.97 157 ASN A C 1
ATOM 1238 O O . ASN A 1 157 ? 13.131 2.620 -0.110 1.00 40.97 157 ASN A O 1
ATOM 1242 N N . TYR A 1 158 ? 13.711 4.746 0.291 1.00 37.47 158 TYR A N 1
ATOM 1243 C CA . TYR A 1 158 ? 14.631 4.426 1.362 1.00 37.47 158 TYR A CA 1
ATOM 1244 C C . TYR A 1 158 ? 13.845 4.205 2.656 1.00 37.47 158 TYR A C 1
ATOM 1246 O O . TYR A 1 158 ? 13.959 3.144 3.245 1.00 37.47 158 TYR A O 1
ATOM 1254 N N . VAL A 1 159 ? 12.964 5.121 3.057 1.00 39.16 159 VAL A N 1
ATOM 1255 C CA . VAL A 1 159 ? 12.222 5.061 4.323 1.00 39.16 159 VAL A CA 1
ATOM 1256 C C . VAL A 1 159 ? 11.209 3.911 4.345 1.00 39.16 159 VAL A C 1
ATOM 1258 O O . VAL A 1 159 ? 11.354 3.037 5.186 1.00 39.16 159 VAL A O 1
ATOM 1261 N N . ALA A 1 160 ? 10.292 3.790 3.380 1.00 41.03 160 ALA A N 1
ATOM 1262 C CA . ALA A 1 160 ? 9.264 2.731 3.378 1.00 41.03 160 ALA A CA 1
ATOM 1263 C C . ALA A 1 160 ? 9.837 1.296 3.445 1.00 41.03 160 ALA A C 1
ATOM 1265 O O . ALA A 1 160 ? 9.199 0.372 3.945 1.00 41.03 160 ALA A O 1
ATOM 1266 N N . ILE A 1 161 ? 11.072 1.112 2.972 1.00 39.72 161 ILE A N 1
ATOM 1267 C CA . ILE A 1 161 ? 11.758 -0.183 2.919 1.00 39.72 161 ILE A CA 1
ATOM 1268 C C . ILE A 1 161 ? 12.790 -0.337 4.055 1.00 39.72 161 ILE A C 1
ATOM 1270 O O . ILE A 1 161 ? 13.045 -1.457 4.497 1.00 39.72 161 ILE A O 1
ATOM 1274 N N . THR A 1 162 ? 13.374 0.753 4.573 1.00 36.22 162 THR A N 1
ATOM 1275 C CA . THR A 1 162 ? 14.434 0.708 5.603 1.00 36.22 162 THR A CA 1
ATOM 1276 C C . THR A 1 162 ? 14.011 1.174 6.998 1.00 36.22 162 THR A C 1
ATOM 1278 O O . THR A 1 162 ? 14.707 0.833 7.955 1.00 36.22 162 THR A O 1
ATOM 1281 N N . THR A 1 163 ? 12.869 1.850 7.204 1.00 40.56 163 THR A N 1
ATOM 1282 C CA . THR A 1 163 ? 12.442 2.325 8.544 1.00 40.56 163 THR A CA 1
ATOM 1283 C C . THR A 1 163 ? 11.866 1.253 9.463 1.00 40.56 163 THR A C 1
ATOM 1285 O O . THR A 1 163 ? 11.134 1.554 10.404 1.00 40.56 163 THR A O 1
ATOM 1288 N N . ARG A 1 164 ? 12.267 -0.008 9.291 1.00 42.62 164 ARG A N 1
ATOM 1289 C CA . ARG A 1 164 ? 12.301 -0.943 10.426 1.00 42.62 164 ARG A CA 1
ATOM 1290 C C . ARG A 1 164 ? 13.710 -1.260 10.933 1.00 42.62 164 ARG A C 1
ATOM 1292 O O . ARG A 1 164 ? 13.807 -1.949 11.942 1.00 42.62 164 ARG A O 1
ATOM 1299 N N . TYR A 1 165 ? 14.783 -0.754 10.307 1.00 44.03 165 TYR A N 1
ATOM 1300 C CA . TYR A 1 165 ? 16.153 -1.212 10.599 1.00 44.03 165 TYR A CA 1
ATOM 1301 C C . TYR A 1 165 ? 17.284 -0.169 10.510 1.00 44.03 165 TYR A C 1
ATOM 1303 O O . TYR A 1 165 ? 18.448 -0.563 10.512 1.00 44.03 165 TYR A O 1
ATOM 1311 N N . SER A 1 166 ? 17.006 1.136 10.491 1.00 39.84 166 SER A N 1
ATOM 1312 C CA . SER A 1 166 ? 18.061 2.164 10.499 1.00 39.84 166 SER A CA 1
ATOM 1313 C C . SER A 1 166 ? 17.835 3.197 11.608 1.00 39.84 166 SER A C 1
ATOM 1315 O O . SER A 1 166 ? 16.795 3.849 11.638 1.00 39.84 166 SER A O 1
ATOM 1317 N N . ASN A 1 167 ? 18.811 3.327 12.516 1.00 39.50 167 ASN A N 1
ATOM 1318 C CA . ASN A 1 167 ? 18.867 4.337 13.585 1.00 39.50 167 ASN A CA 1
ATOM 1319 C C . ASN A 1 167 ? 19.577 5.633 13.140 1.00 39.50 167 ASN A C 1
ATOM 1321 O O . ASN A 1 167 ? 19.905 6.464 13.988 1.00 39.50 167 ASN A O 1
ATOM 1325 N N . ASP A 1 168 ? 19.835 5.822 11.844 1.00 41.56 168 ASP A N 1
ATOM 1326 C CA . ASP A 1 168 ? 20.679 6.925 11.385 1.00 41.56 168 ASP A CA 1
ATOM 1327 C C . ASP A 1 168 ? 19.874 8.169 10.976 1.00 41.56 168 ASP A C 1
ATOM 1329 O O . ASP A 1 168 ? 18.863 8.116 10.272 1.00 41.56 168 ASP A O 1
ATOM 1333 N N . ALA A 1 169 ? 20.350 9.314 11.468 1.00 39.84 169 ALA A N 1
ATOM 1334 C CA . ALA A 1 169 ? 19.683 10.611 11.544 1.00 39.84 169 ALA A CA 1
ATOM 1335 C C . ALA A 1 169 ? 19.615 11.409 10.219 1.00 39.84 169 ALA A C 1
ATOM 1337 O O . ALA A 1 169 ? 19.787 12.625 10.221 1.00 39.84 169 ALA A O 1
ATOM 1338 N N . GLU A 1 170 ? 19.299 10.760 9.098 1.00 38.53 170 GLU A N 1
ATOM 1339 C CA . GLU A 1 170 ? 19.019 11.423 7.805 1.00 38.53 170 GLU A CA 1
ATOM 1340 C C . GLU A 1 170 ? 17.551 11.237 7.362 1.00 38.53 170 GLU A C 1
ATOM 1342 O O . GLU A 1 170 ? 17.229 11.099 6.185 1.00 38.53 170 GLU A O 1
ATOM 1347 N N . GLY A 1 171 ? 16.629 11.214 8.330 1.00 41.06 171 GLY A N 1
ATOM 1348 C CA . GLY A 1 171 ? 15.213 10.871 8.142 1.00 41.06 171 GLY A CA 1
ATOM 1349 C C . GLY A 1 171 ? 14.230 12.044 8.096 1.00 41.06 171 GLY A C 1
ATOM 1350 O O . GLY A 1 171 ? 13.074 11.869 8.470 1.00 41.06 171 GLY A O 1
ATOM 1351 N N . ALA A 1 172 ? 14.643 13.244 7.689 1.00 35.38 172 ALA A N 1
ATOM 1352 C CA . ALA A 1 172 ? 13.756 14.409 7.682 1.00 35.38 172 ALA A CA 1
ATOM 1353 C C . ALA A 1 172 ? 13.755 15.111 6.321 1.00 35.38 172 ALA A C 1
ATOM 1355 O O . ALA A 1 172 ? 14.407 16.137 6.182 1.00 35.38 172 ALA A O 1
ATOM 1356 N N . GLN A 1 173 ? 13.049 14.531 5.333 1.00 40.44 173 GLN A N 1
ATOM 1357 C CA . GLN A 1 173 ? 12.375 15.215 4.198 1.00 40.44 173 GLN A CA 1
ATOM 1358 C C . GLN A 1 173 ? 11.873 14.224 3.114 1.00 40.44 173 GLN A C 1
ATOM 1360 O O . GLN A 1 173 ? 12.130 14.390 1.926 1.00 40.44 173 GLN A O 1
ATOM 1365 N N . SER A 1 174 ? 11.125 13.177 3.493 1.00 43.16 174 SER A N 1
ATOM 1366 C CA . SER A 1 174 ? 10.601 12.189 2.526 1.00 43.16 174 SER A CA 1
ATOM 1367 C C . SER A 1 174 ? 9.126 11.822 2.705 1.00 43.16 174 SER A C 1
ATOM 1369 O O . SER A 1 174 ? 8.754 10.673 2.525 1.00 43.16 174 SER A O 1
ATOM 1371 N N . PHE A 1 175 ? 8.268 12.757 3.100 1.00 44.03 175 PHE A N 1
ATOM 1372 C CA . PHE A 1 175 ? 6.947 12.382 3.616 1.00 44.03 175 PHE A CA 1
ATOM 1373 C C . PHE A 1 175 ? 5.860 12.109 2.557 1.00 44.03 175 PHE A C 1
ATOM 1375 O O . PHE A 1 175 ? 4.965 11.311 2.811 1.00 44.03 175 PHE A O 1
ATOM 1382 N N . GLU A 1 176 ? 5.921 12.689 1.359 1.00 46.81 176 GLU A N 1
ATOM 1383 C CA . GLU A 1 176 ? 4.721 12.737 0.496 1.00 46.81 176 GLU A CA 1
ATOM 1384 C C . GLU A 1 176 ? 4.541 11.491 -0.397 1.00 46.81 176 GLU A C 1
ATOM 1386 O O . GLU A 1 176 ? 3.478 10.874 -0.430 1.00 46.81 176 GLU A O 1
ATOM 1391 N N . LEU A 1 177 ? 5.595 11.021 -1.072 1.00 43.44 177 LEU A N 1
ATOM 1392 C CA . LEU A 1 177 ? 5.501 9.841 -1.950 1.00 43.44 177 LEU A CA 1
ATOM 1393 C C . LEU A 1 177 ? 5.595 8.501 -1.198 1.00 43.44 177 LEU A C 1
ATOM 1395 O O . LEU A 1 177 ? 5.136 7.492 -1.732 1.00 43.44 177 LEU A O 1
ATOM 1399 N N . SER A 1 178 ? 6.158 8.453 0.020 1.00 47.84 178 SER A N 1
ATOM 1400 C CA . SER A 1 178 ? 6.166 7.229 0.851 1.00 47.84 178 SER A CA 1
ATOM 1401 C C . SER A 1 178 ? 4.785 7.002 1.356 1.00 47.84 178 SER A C 1
ATOM 1403 O O . SER A 1 178 ? 4.294 5.899 1.237 1.00 47.84 178 SER A O 1
ATOM 1405 N N . THR A 1 179 ? 4.100 8.071 1.739 1.00 50.62 179 THR A N 1
ATOM 1406 C CA . THR A 1 179 ? 2.679 8.008 2.014 1.00 50.62 179 THR A CA 1
ATOM 1407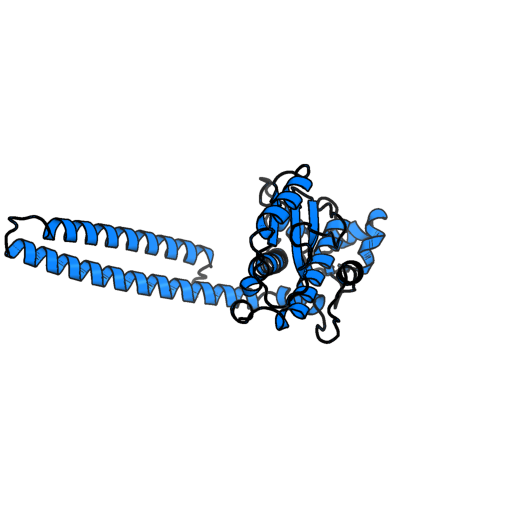 C C . THR A 1 179 ? 1.912 7.473 0.809 1.00 50.62 179 THR A C 1
ATOM 1409 O O . THR A 1 179 ? 1.003 6.687 1.024 1.00 50.62 179 THR A O 1
ATOM 1412 N N . ILE A 1 180 ? 2.282 7.772 -0.446 1.00 52.22 180 ILE A N 1
ATOM 1413 C CA . ILE A 1 180 ? 1.652 7.140 -1.622 1.00 52.22 180 ILE A CA 1
ATOM 1414 C C . ILE A 1 180 ? 2.011 5.665 -1.757 1.00 52.22 180 ILE A C 1
ATOM 1416 O O . ILE A 1 180 ? 1.103 4.863 -1.933 1.00 52.22 180 ILE A O 1
ATOM 1420 N N . ILE A 1 181 ? 3.291 5.289 -1.742 1.00 56.81 181 ILE A N 1
ATOM 1421 C CA . ILE A 1 181 ? 3.702 3.891 -1.942 1.00 56.81 181 ILE A CA 1
ATOM 1422 C C . ILE A 1 181 ? 3.218 3.035 -0.778 1.00 56.81 181 ILE A C 1
ATOM 1424 O O . ILE A 1 181 ? 2.619 1.997 -1.021 1.00 56.81 181 ILE A O 1
ATOM 1428 N N . ASP A 1 182 ? 3.370 3.502 0.456 1.00 57.66 182 ASP A N 1
ATOM 1429 C CA . ASP A 1 182 ? 2.776 2.908 1.645 1.00 57.66 182 ASP A CA 1
ATOM 1430 C C . ASP A 1 182 ? 1.263 2.900 1.515 1.00 57.66 182 ASP A C 1
ATOM 1432 O O . ASP A 1 182 ? 0.674 1.867 1.755 1.00 57.66 182 ASP A O 1
ATOM 1436 N N . SER A 1 183 ? 0.598 3.956 1.040 1.00 56.47 183 SER A N 1
ATOM 1437 C CA . SER A 1 183 ? -0.851 3.901 0.790 1.00 56.47 183 SER A CA 1
ATOM 1438 C C . SER A 1 183 ? -1.218 2.891 -0.289 1.00 56.47 183 SER A C 1
ATOM 1440 O O . SER A 1 183 ? -2.269 2.272 -0.184 1.00 56.47 183 SER A O 1
ATOM 1442 N N . ILE A 1 184 ? -0.397 2.700 -1.321 1.00 60.81 184 ILE A N 1
ATOM 1443 C CA . ILE A 1 184 ? -0.622 1.712 -2.377 1.00 60.81 184 ILE A CA 1
ATOM 1444 C C . ILE A 1 184 ? -0.390 0.311 -1.822 1.00 60.81 184 ILE A C 1
ATOM 1446 O O . ILE A 1 184 ? -1.221 -0.551 -2.066 1.00 60.81 184 ILE A O 1
ATOM 1450 N N . LEU A 1 185 ? 0.678 0.079 -1.060 1.00 62.19 185 LEU A N 1
ATOM 1451 C CA . LEU A 1 185 ? 1.002 -1.203 -0.439 1.00 62.19 185 LEU A CA 1
ATOM 1452 C C . LEU A 1 185 ? 0.024 -1.542 0.683 1.00 62.19 185 LEU A C 1
ATOM 1454 O O . LEU A 1 185 ? -0.438 -2.670 0.746 1.00 62.19 185 LEU A O 1
ATOM 1458 N N . ILE A 1 186 ? -0.370 -0.572 1.503 1.00 63.28 186 ILE A N 1
ATOM 1459 C CA . ILE A 1 186 ? -1.431 -0.668 2.509 1.00 63.28 186 ILE A CA 1
ATOM 1460 C C . ILE A 1 186 ? -2.753 -0.950 1.813 1.00 63.28 186 ILE A C 1
ATOM 1462 O O . ILE A 1 186 ? -3.453 -1.855 2.239 1.00 63.28 186 ILE A O 1
ATOM 1466 N N . ARG A 1 187 ? -3.099 -0.257 0.719 1.00 60.69 187 ARG A N 1
ATOM 1467 C CA . ARG A 1 187 ? -4.306 -0.573 -0.066 1.00 60.69 187 ARG A CA 1
ATOM 1468 C C . ARG A 1 187 ? -4.221 -1.948 -0.699 1.00 60.69 187 ARG A C 1
ATOM 1470 O O . ARG A 1 187 ? -5.214 -2.654 -0.685 1.00 60.69 187 ARG A O 1
ATOM 1477 N N . LEU A 1 188 ? -3.064 -2.350 -1.211 1.00 60.09 188 LEU A N 1
ATOM 1478 C CA . LEU A 1 188 ? -2.837 -3.676 -1.769 1.00 60.09 188 LEU A CA 1
ATOM 1479 C C . LEU A 1 188 ? -2.989 -4.730 -0.671 1.00 60.09 188 LEU A C 1
ATOM 1481 O O . LEU A 1 188 ? -3.708 -5.700 -0.864 1.00 60.09 188 LEU A O 1
ATOM 1485 N N . HIS A 1 189 ? -2.421 -4.505 0.510 1.00 65.94 189 HIS A N 1
ATOM 1486 C CA . HIS A 1 189 ? -2.551 -5.358 1.685 1.00 65.94 189 HIS A CA 1
ATOM 1487 C C . HIS A 1 189 ? -3.986 -5.389 2.225 1.00 65.94 189 HIS A C 1
ATOM 1489 O O . HIS A 1 189 ? -4.476 -6.454 2.566 1.00 65.94 189 HIS A O 1
ATOM 1495 N N . LEU A 1 190 ? -4.696 -4.263 2.256 1.00 61.94 190 LEU A N 1
ATOM 1496 C CA . LEU A 1 190 ? -6.107 -4.173 2.650 1.00 61.94 190 LEU A CA 1
ATOM 1497 C C . LEU A 1 190 ? -7.014 -4.882 1.643 1.00 61.94 190 LEU A C 1
ATOM 1499 O O . LEU A 1 190 ? -7.929 -5.593 2.041 1.00 61.94 190 LEU A O 1
ATOM 1503 N N . TRP A 1 191 ? -6.767 -4.699 0.345 1.00 61.72 191 TRP A N 1
ATOM 1504 C CA . TRP A 1 191 ? -7.580 -5.278 -0.726 1.00 61.72 191 TRP A CA 1
ATOM 1505 C C . TRP A 1 191 ? -7.355 -6.771 -0.880 1.00 61.72 191 TRP A C 1
ATOM 1507 O O . TRP A 1 191 ? -8.283 -7.504 -1.210 1.00 61.72 191 TRP A O 1
ATOM 1517 N N . THR A 1 192 ? -6.117 -7.219 -0.690 1.00 62.69 192 THR A N 1
ATOM 1518 C CA . THR A 1 192 ? -5.738 -8.598 -0.996 1.00 62.69 192 THR A CA 1
ATOM 1519 C C . THR A 1 192 ? -5.485 -9.439 0.248 1.00 62.69 192 THR A C 1
ATOM 1521 O O . THR A 1 192 ? -5.561 -10.659 0.180 1.00 62.69 192 THR A O 1
ATOM 1524 N N . GLY A 1 193 ? -5.166 -8.828 1.390 1.00 62.91 193 GLY A N 1
ATOM 1525 C CA . GLY A 1 193 ? -4.644 -9.529 2.567 1.00 62.91 193 GLY A CA 1
ATOM 1526 C C . GLY A 1 193 ? -3.266 -10.165 2.341 1.00 62.91 193 GLY A C 1
ATOM 1527 O O . GLY A 1 193 ? -2.764 -10.876 3.218 1.00 62.91 193 GLY A O 1
ATOM 1528 N N . THR A 1 194 ? -2.649 -9.948 1.169 1.00 73.00 194 THR A N 1
ATOM 1529 C CA . THR A 1 194 ? -1.512 -10.742 0.695 1.00 73.00 194 THR A CA 1
ATOM 1530 C C . THR A 1 194 ? -0.221 -9.966 0.561 1.00 73.00 194 THR A C 1
ATOM 1532 O O . THR A 1 194 ? 0.134 -9.439 -0.492 1.00 73.00 194 THR A O 1
ATOM 1535 N N . GLY A 1 195 ? 0.526 -10.005 1.652 1.00 84.62 195 GLY A N 1
ATOM 1536 C CA . GLY A 1 195 ? 1.944 -9.707 1.708 1.00 84.62 195 GLY A CA 1
ATOM 1537 C C . GLY A 1 195 ? 2.581 -10.549 2.802 1.00 84.62 195 GLY A C 1
ATOM 1538 O O . GLY A 1 195 ? 1.899 -10.921 3.768 1.00 84.62 195 GLY A O 1
ATOM 1539 N N . GLU A 1 196 ? 3.864 -10.842 2.633 1.00 89.19 196 GLU A N 1
ATOM 1540 C CA . GLU A 1 196 ? 4.700 -11.430 3.675 1.00 89.19 196 GLU A CA 1
ATOM 1541 C C . GLU A 1 196 ? 6.052 -10.718 3.724 1.00 89.19 196 GLU A C 1
ATOM 1543 O O . GLU A 1 196 ? 6.664 -10.445 2.688 1.00 89.19 196 GLU A O 1
ATOM 1548 N N . GLU A 1 197 ? 6.510 -10.412 4.935 1.00 87.38 197 GLU A N 1
ATOM 1549 C CA . GLU A 1 197 ? 7.680 -9.571 5.175 1.00 87.38 197 GLU A CA 1
ATOM 1550 C C . GLU A 1 197 ? 8.641 -10.255 6.145 1.00 87.38 197 GLU A C 1
ATOM 1552 O O . GLU A 1 197 ? 8.243 -10.778 7.189 1.00 87.38 197 GLU A O 1
ATOM 1557 N N . LYS A 1 198 ? 9.935 -10.227 5.819 1.00 89.19 198 LYS A N 1
ATOM 1558 C CA . LYS A 1 198 ? 11.010 -10.723 6.685 1.00 89.19 198 LYS A CA 1
ATOM 1559 C C . LYS A 1 198 ? 12.083 -9.666 6.888 1.00 89.19 198 LYS A C 1
ATOM 1561 O O . LYS A 1 198 ? 12.337 -8.819 6.037 1.00 89.19 198 LYS A O 1
ATOM 1566 N N . ALA A 1 199 ? 12.751 -9.750 8.031 1.00 84.00 199 ALA A N 1
ATOM 1567 C CA . ALA A 1 199 ? 13.775 -8.787 8.412 1.00 84.00 199 ALA A CA 1
ATOM 1568 C C . ALA A 1 199 ? 15.039 -8.882 7.542 1.00 84.00 199 ALA A C 1
ATOM 1570 O O . ALA A 1 199 ? 15.655 -7.869 7.224 1.00 84.00 199 ALA A O 1
ATOM 1571 N N . ARG A 1 200 ? 15.461 -10.099 7.176 1.00 86.69 200 ARG A N 1
ATOM 1572 C CA . ARG A 1 200 ? 16.763 -10.344 6.543 1.00 86.69 200 ARG A CA 1
ATOM 1573 C C . ARG A 1 200 ? 16.596 -10.759 5.093 1.00 86.69 200 ARG A C 1
ATOM 1575 O O . ARG A 1 200 ? 15.776 -11.616 4.794 1.00 86.69 200 ARG A O 1
ATOM 1582 N N . SER A 1 201 ? 17.465 -10.268 4.211 1.00 88.62 201 SER A N 1
ATOM 1583 C CA . SER A 1 201 ? 17.442 -10.624 2.784 1.00 88.62 201 SER A CA 1
ATOM 1584 C C . SER A 1 201 ? 17.597 -12.126 2.508 1.00 88.62 201 SER A C 1
ATOM 1586 O O . SER A 1 201 ? 17.049 -12.631 1.532 1.00 88.62 201 SER A O 1
ATOM 1588 N N . CYS A 1 202 ? 18.294 -12.872 3.376 1.00 93.62 202 CYS A N 1
ATOM 1589 C CA . CYS A 1 202 ? 18.413 -14.332 3.253 1.00 93.62 202 CYS A CA 1
ATOM 1590 C C . CYS A 1 202 ? 17.087 -15.080 3.469 1.00 93.62 202 CYS A C 1
ATOM 1592 O O . CYS A 1 202 ? 16.963 -16.228 3.048 1.00 93.62 202 CYS A O 1
ATOM 1594 N N . ASP A 1 203 ? 16.089 -14.428 4.067 1.00 95.19 203 ASP A N 1
ATOM 1595 C CA . ASP A 1 203 ? 14.805 -15.031 4.418 1.00 95.19 203 ASP A CA 1
ATOM 1596 C C . ASP A 1 203 ? 13.757 -14.859 3.305 1.00 95.19 203 ASP A C 1
ATOM 1598 O O . ASP A 1 203 ? 12.584 -15.161 3.504 1.00 95.19 203 ASP A O 1
ATOM 1602 N N . MET A 1 204 ? 14.152 -14.423 2.102 1.00 94.62 204 MET A N 1
ATOM 1603 C CA . MET A 1 204 ? 13.224 -14.227 0.979 1.00 94.62 204 MET A CA 1
ATOM 1604 C C . MET A 1 204 ? 12.429 -15.496 0.639 1.00 94.62 204 MET A C 1
ATOM 1606 O O . MET A 1 204 ? 11.216 -15.450 0.455 1.00 94.62 204 MET A O 1
ATOM 1610 N N . LEU A 1 205 ? 13.080 -16.663 0.629 1.00 96.12 205 LEU A N 1
ATOM 1611 C CA . LEU A 1 205 ? 12.390 -17.940 0.404 1.00 96.12 205 LEU A CA 1
ATOM 1612 C C . LEU A 1 205 ? 11.448 -18.315 1.558 1.00 96.12 205 LEU A C 1
ATOM 1614 O O . LEU A 1 205 ? 10.453 -19.006 1.334 1.00 96.12 205 LEU A O 1
ATOM 1618 N N . VAL A 1 206 ? 11.751 -17.870 2.780 1.00 96.19 206 VAL A N 1
ATOM 1619 C CA . VAL A 1 206 ? 10.875 -18.049 3.945 1.00 96.19 206 VAL A CA 1
ATOM 1620 C C . VAL A 1 206 ? 9.631 -17.179 3.783 1.00 96.19 206 VAL A C 1
ATOM 1622 O O . VAL A 1 206 ? 8.528 -17.697 3.927 1.00 96.19 206 VAL A O 1
ATOM 1625 N N . ALA A 1 207 ? 9.791 -15.914 3.376 1.00 92.81 207 ALA A N 1
ATOM 1626 C CA . ALA A 1 207 ? 8.680 -15.008 3.081 1.00 92.81 207 ALA A CA 1
ATOM 1627 C C . ALA A 1 207 ? 7.721 -15.602 2.033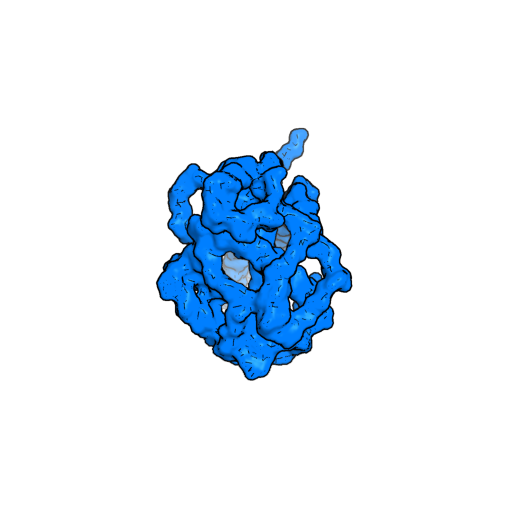 1.00 92.81 207 ALA A C 1
ATOM 1629 O O . ALA A 1 207 ? 6.514 -15.649 2.240 1.00 92.81 207 ALA A O 1
ATOM 1630 N N . VAL A 1 208 ? 8.250 -16.148 0.934 1.00 94.06 208 VAL A N 1
ATOM 1631 C CA . VAL A 1 208 ? 7.424 -16.770 -0.120 1.00 94.06 208 VAL A CA 1
ATOM 1632 C C . VAL A 1 208 ? 6.696 -18.022 0.384 1.00 94.06 208 VAL A C 1
ATOM 1634 O O . VAL A 1 208 ? 5.530 -18.241 0.053 1.00 94.06 208 VAL A O 1
ATOM 1637 N N . ARG A 1 209 ? 7.358 -18.850 1.201 1.00 94.12 209 ARG A N 1
ATOM 1638 C CA . ARG A 1 209 ? 6.744 -20.053 1.785 1.00 94.12 209 ARG A CA 1
ATOM 1639 C C . ARG A 1 209 ? 5.629 -19.700 2.765 1.00 94.12 209 ARG A C 1
ATOM 1641 O O . ARG A 1 209 ? 4.583 -20.342 2.758 1.00 94.12 209 ARG A O 1
ATOM 1648 N N . GLU A 1 210 ? 5.847 -18.699 3.605 1.00 93.06 210 GLU A N 1
ATOM 1649 C CA . GLU A 1 210 ? 4.845 -18.240 4.562 1.00 93.06 210 GLU A CA 1
ATOM 1650 C C . GLU A 1 210 ? 3.672 -17.546 3.867 1.00 93.06 210 GLU A C 1
ATOM 1652 O O . GLU A 1 210 ? 2.529 -17.822 4.222 1.00 93.06 210 GLU A O 1
ATOM 1657 N N . LEU A 1 211 ? 3.921 -16.780 2.799 1.00 89.81 211 LEU A N 1
ATOM 1658 C CA . LEU A 1 211 ? 2.874 -16.247 1.924 1.00 89.81 211 LEU A CA 1
ATOM 1659 C C . LEU A 1 211 ? 1.978 -17.367 1.368 1.00 89.81 211 LEU A C 1
ATOM 1661 O O . LEU A 1 211 ? 0.752 -17.267 1.420 1.00 89.81 211 LEU A O 1
ATOM 1665 N N . ALA A 1 212 ? 2.581 -18.457 0.881 1.00 89.62 212 ALA A N 1
ATOM 1666 C CA . ALA A 1 212 ? 1.852 -19.635 0.409 1.00 89.62 212 ALA A CA 1
ATOM 1667 C C . ALA A 1 212 ? 1.033 -20.303 1.528 1.00 89.62 212 ALA A C 1
ATOM 1669 O O . ALA A 1 212 ? -0.132 -20.645 1.333 1.00 89.62 212 ALA A O 1
ATOM 1670 N N . SER A 1 213 ? 1.630 -20.460 2.713 1.00 89.50 213 SER A N 1
ATOM 1671 C CA . SER A 1 213 ? 0.993 -21.077 3.883 1.00 89.50 213 SER A CA 1
ATOM 1672 C C . SER A 1 213 ? -0.188 -20.253 4.407 1.00 89.50 213 SER A C 1
ATOM 1674 O O . SER A 1 213 ? -1.232 -20.807 4.742 1.00 89.50 213 SER A O 1
ATOM 1676 N N . LYS A 1 214 ? -0.051 -18.922 4.431 1.00 85.88 214 LYS A N 1
ATOM 1677 C CA . LYS A 1 214 ? -1.084 -17.972 4.866 1.00 85.88 214 LYS A CA 1
ATOM 1678 C C . LYS A 1 214 ? -2.325 -18.028 3.976 1.00 85.88 214 LYS A C 1
ATOM 1680 O O . LYS A 1 214 ? -3.440 -17.896 4.469 1.00 85.88 214 LYS A O 1
ATOM 1685 N N . MET A 1 215 ? -2.128 -18.256 2.678 1.00 77.69 215 MET A N 1
ATOM 1686 C CA . MET A 1 215 ? -3.201 -18.201 1.682 1.00 77.69 215 MET A CA 1
ATOM 1687 C C . MET A 1 215 ? -3.761 -19.563 1.287 1.00 77.69 215 MET A C 1
ATOM 1689 O O . MET A 1 215 ? -4.914 -19.639 0.867 1.00 77.69 215 MET A O 1
ATOM 1693 N N . GLY A 1 216 ? -2.990 -20.636 1.478 1.00 71.44 216 GLY A N 1
ATOM 1694 C CA . GLY A 1 216 ? -3.381 -22.016 1.188 1.00 71.44 216 GLY A CA 1
ATOM 1695 C C . GLY A 1 216 ? -4.763 -22.401 1.743 1.00 71.44 216 GLY A C 1
ATOM 1696 O O . GLY A 1 216 ? -5.609 -22.860 0.984 1.00 71.44 216 GLY A O 1
ATOM 1697 N N . PRO A 1 217 ? -5.039 -22.193 3.041 1.00 71.81 217 PRO A N 1
ATOM 1698 C CA . PRO A 1 217 ? -6.333 -22.536 3.639 1.00 71.81 217 PRO A CA 1
ATOM 1699 C C . PRO A 1 217 ? -7.430 -21.482 3.419 1.00 71.81 217 PRO A C 1
ATOM 1701 O O . PRO A 1 217 ? -8.609 -21.773 3.608 1.00 71.81 217 PRO A O 1
ATOM 1704 N N . VAL A 1 218 ? -7.051 -20.244 3.081 1.00 65.38 218 VAL A N 1
ATOM 1705 C CA . VAL A 1 218 ? -7.879 -19.039 3.274 1.00 65.38 218 VAL A CA 1
ATOM 1706 C C . VAL A 1 218 ? -8.415 -18.490 1.954 1.00 65.38 218 VAL A C 1
ATOM 1708 O O . VAL A 1 218 ? -8.885 -17.365 1.925 1.00 65.38 218 VAL A O 1
ATOM 1711 N N . TRP A 1 219 ? -8.436 -19.269 0.866 1.00 71.19 219 TRP A N 1
ATOM 1712 C CA . TRP A 1 219 ? -9.076 -18.861 -0.395 1.00 71.19 219 TRP A CA 1
ATOM 1713 C C . TRP A 1 219 ? -10.498 -19.421 -0.600 1.00 71.19 219 TRP A C 1
ATOM 1715 O O . TRP A 1 219 ? -10.739 -20.168 -1.553 1.00 71.19 219 TRP A O 1
ATOM 1725 N N . PRO A 1 220 ? -11.505 -19.098 0.237 1.00 66.69 220 PRO A N 1
ATOM 1726 C CA . PRO A 1 220 ? -12.879 -19.396 -0.119 1.00 66.69 220 PRO A CA 1
ATOM 1727 C C . PRO A 1 220 ? -13.362 -18.406 -1.188 1.00 66.69 220 PRO A C 1
ATOM 1729 O O . PRO A 1 220 ? -13.043 -17.216 -1.155 1.00 66.69 220 PRO A O 1
ATOM 1732 N N . ARG A 1 221 ? -14.225 -18.875 -2.103 1.00 62.56 221 ARG A N 1
ATOM 1733 C CA . ARG A 1 221 ? -14.928 -18.017 -3.085 1.00 62.56 221 ARG A CA 1
ATOM 1734 C C . ARG A 1 221 ? -15.644 -16.825 -2.433 1.00 62.56 221 ARG A C 1
ATOM 1736 O O . ARG A 1 221 ? -15.803 -15.793 -3.067 1.00 62.56 221 ARG A O 1
ATOM 1743 N N . ILE A 1 222 ? -16.043 -16.967 -1.169 1.00 64.75 222 ILE A N 1
ATOM 1744 C CA . ILE A 1 222 ? -16.698 -15.918 -0.379 1.00 64.75 222 ILE A CA 1
ATOM 1745 C C . ILE A 1 222 ? -15.765 -14.713 -0.160 1.00 64.75 222 ILE A C 1
ATOM 1747 O O . ILE A 1 222 ? -16.230 -13.581 -0.203 1.00 64.75 222 ILE A O 1
ATOM 1751 N N . ALA A 1 223 ? -14.463 -14.941 0.042 1.00 69.38 223 ALA A N 1
ATOM 1752 C CA . ALA A 1 223 ? -13.507 -13.876 0.348 1.00 69.38 223 ALA A CA 1
ATOM 1753 C C . ALA A 1 223 ? -12.997 -13.152 -0.907 1.00 69.38 223 ALA A C 1
ATOM 1755 O O . ALA A 1 223 ? -12.786 -11.947 -0.869 1.00 69.38 223 ALA A O 1
ATOM 1756 N N . PHE A 1 224 ? -12.823 -13.869 -2.023 1.00 75.44 224 PHE A N 1
ATOM 1757 C CA . PHE A 1 224 ? -12.140 -13.335 -3.214 1.00 75.44 224 PHE A CA 1
ATOM 1758 C C . PHE A 1 224 ? -13.013 -13.260 -4.473 1.00 75.44 224 PHE A C 1
ATOM 1760 O O . PHE A 1 224 ? -12.521 -12.890 -5.537 1.00 75.44 224 PHE A O 1
ATOM 1767 N N . GLY A 1 225 ? -14.301 -13.598 -4.370 1.00 83.50 225 GLY A N 1
ATOM 1768 C CA . GLY A 1 225 ? -15.257 -13.488 -5.471 1.00 83.50 225 GLY A CA 1
ATOM 1769 C C . GLY A 1 225 ? -14.830 -14.268 -6.718 1.00 83.50 225 GLY A C 1
ATOM 1770 O O . GLY A 1 225 ? -14.450 -15.445 -6.648 1.00 83.50 225 GLY A O 1
ATOM 1771 N N . ASP A 1 226 ? -14.877 -13.588 -7.865 1.00 89.31 226 ASP A N 1
ATOM 1772 C CA . ASP A 1 226 ? -14.578 -14.157 -9.183 1.00 89.31 226 ASP A CA 1
ATOM 1773 C C . ASP A 1 226 ? -13.163 -13.844 -9.679 1.00 89.31 226 ASP A C 1
ATOM 1775 O O . ASP A 1 226 ? -12.854 -14.026 -10.858 1.00 89.31 226 ASP A O 1
ATOM 1779 N N . LEU A 1 227 ? -12.269 -13.425 -8.781 1.00 89.88 227 LEU A N 1
ATOM 1780 C CA . LEU A 1 227 ? -10.877 -13.174 -9.132 1.00 89.88 227 LEU A CA 1
ATOM 1781 C C . LEU A 1 227 ? -10.209 -14.430 -9.738 1.00 89.88 227 LEU A C 1
ATOM 1783 O O . LEU A 1 227 ? -10.246 -15.506 -9.127 1.00 89.88 227 LEU A O 1
ATOM 1787 N N . PRO A 1 228 ? -9.568 -14.320 -10.921 1.00 91.69 228 PRO A N 1
ATOM 1788 C CA . PRO A 1 228 ? -8.809 -15.423 -11.522 1.00 91.69 228 PRO A CA 1
ATOM 1789 C C . PRO A 1 228 ? -7.477 -15.675 -10.799 1.00 91.69 228 PRO A C 1
ATOM 1791 O O . PRO A 1 228 ? -6.942 -16.786 -10.815 1.00 91.69 228 PRO A O 1
ATOM 1794 N N . TYR A 1 229 ? -6.948 -14.639 -10.154 1.00 92.81 229 TYR A N 1
ATOM 1795 C CA . TYR A 1 229 ? -5.731 -14.658 -9.361 1.00 92.81 229 TYR A CA 1
ATOM 1796 C C . TYR A 1 229 ? -5.749 -13.498 -8.361 1.00 92.81 229 TYR A C 1
ATOM 1798 O O . TYR A 1 229 ? -6.523 -12.550 -8.509 1.00 92.81 229 TYR A O 1
ATOM 1806 N N . LEU A 1 230 ? -4.860 -13.554 -7.376 1.00 90.56 230 LEU A N 1
ATOM 1807 C CA . LEU A 1 230 ? -4.669 -12.508 -6.376 1.00 90.56 230 LEU A CA 1
ATOM 1808 C C . LEU A 1 230 ? -3.233 -12.012 -6.462 1.00 90.56 230 LEU A C 1
ATOM 1810 O O . LEU A 1 230 ? -2.309 -12.811 -6.271 1.00 90.56 230 LEU A O 1
ATOM 1814 N N . PRO A 1 231 ? -3.040 -10.729 -6.792 1.00 91.88 231 PRO A N 1
ATOM 1815 C CA . PRO A 1 231 ? -1.730 -10.109 -6.760 1.00 91.88 231 PRO A CA 1
ATOM 1816 C C . PRO A 1 231 ? -1.218 -10.017 -5.323 1.00 91.88 231 PRO A C 1
ATOM 1818 O O . PRO A 1 231 ? -1.949 -9.598 -4.432 1.00 91.88 231 PRO A O 1
ATOM 1821 N N . CYS A 1 232 ? 0.037 -10.388 -5.106 1.00 91.25 232 CYS A N 1
ATOM 1822 C CA . CYS A 1 232 ? 0.669 -10.403 -3.795 1.00 91.25 232 CYS A CA 1
ATOM 1823 C C . CYS A 1 232 ? 2.146 -10.008 -3.882 1.00 91.25 232 CYS A C 1
ATOM 1825 O O . CYS A 1 232 ? 2.707 -9.861 -4.972 1.00 91.25 232 CYS A O 1
ATOM 1827 N N . TYR A 1 233 ? 2.789 -9.819 -2.733 1.00 92.25 233 TYR A N 1
ATOM 1828 C CA . TYR A 1 233 ? 4.220 -9.535 -2.662 1.00 92.25 233 TYR A CA 1
ATOM 1829 C C . TYR A 1 233 ? 4.897 -10.326 -1.545 1.00 92.25 233 TYR A C 1
ATOM 1831 O O . TYR A 1 233 ? 4.266 -10.732 -0.568 1.00 92.25 233 TYR A O 1
ATOM 1839 N N . ALA A 1 234 ? 6.200 -10.522 -1.700 1.00 91.69 234 ALA A N 1
ATOM 1840 C CA . ALA A 1 234 ? 7.082 -10.931 -0.621 1.00 91.69 234 ALA A CA 1
ATOM 1841 C C . ALA A 1 234 ? 8.233 -9.930 -0.530 1.00 91.69 234 ALA A C 1
ATOM 1843 O O . ALA A 1 234 ? 8.776 -9.517 -1.561 1.00 91.69 234 ALA A O 1
ATOM 1844 N N . ALA A 1 235 ? 8.601 -9.555 0.690 1.00 89.19 235 ALA A N 1
ATOM 1845 C CA . ALA A 1 235 ? 9.751 -8.705 0.953 1.00 89.19 235 ALA A CA 1
ATOM 1846 C C . ALA A 1 235 ? 10.633 -9.305 2.052 1.00 89.19 235 ALA A C 1
ATOM 1848 O O . ALA A 1 235 ? 10.147 -9.942 2.988 1.00 89.19 235 ALA A O 1
ATOM 1849 N N . ALA A 1 236 ? 11.943 -9.120 1.933 1.00 88.75 236 ALA A N 1
ATOM 1850 C CA . ALA A 1 236 ? 12.909 -9.632 2.893 1.00 88.75 236 ALA A CA 1
ATOM 1851 C C . ALA A 1 236 ? 14.147 -8.734 2.928 1.00 88.75 236 ALA A C 1
ATOM 1853 O O . ALA A 1 236 ? 14.907 -8.683 1.959 1.00 88.75 236 ALA A O 1
ATOM 1854 N N . GLY A 1 237 ? 14.360 -8.013 4.031 1.00 87.31 237 GLY A N 1
ATOM 1855 C CA . GLY A 1 237 ? 15.400 -6.985 4.106 1.00 87.31 237 GLY A CA 1
ATOM 1856 C C . GLY A 1 237 ? 15.264 -5.968 2.966 1.00 87.31 237 GLY A C 1
ATOM 1857 O O . GLY A 1 237 ? 14.213 -5.367 2.790 1.00 87.31 237 GLY A O 1
ATOM 1858 N N . GLY A 1 238 ? 16.317 -5.814 2.158 1.00 83.12 238 GLY A N 1
ATOM 1859 C CA . GLY A 1 238 ? 16.310 -4.946 0.972 1.00 83.12 238 GLY A CA 1
ATOM 1860 C C . GLY A 1 238 ? 15.752 -5.592 -0.302 1.00 83.12 238 GLY A C 1
ATOM 1861 O O . GLY A 1 238 ? 15.994 -5.066 -1.381 1.00 83.12 238 GLY A O 1
ATOM 1862 N N . LEU A 1 239 ? 15.087 -6.748 -0.226 1.00 88.69 239 LEU A N 1
ATOM 1863 C CA . LEU A 1 239 ? 14.552 -7.458 -1.393 1.00 88.69 239 LEU A CA 1
ATOM 1864 C C . LEU A 1 239 ? 13.029 -7.351 -1.474 1.00 88.69 239 LEU A C 1
ATOM 1866 O O . LEU A 1 239 ? 12.350 -7.473 -0.458 1.00 88.69 239 LEU A O 1
ATOM 1870 N N . LEU A 1 240 ? 12.501 -7.209 -2.690 1.00 90.31 240 LEU A N 1
ATOM 1871 C CA . LEU A 1 240 ? 11.065 -7.217 -2.987 1.00 90.31 240 LEU A CA 1
ATOM 1872 C C . LEU A 1 240 ? 10.785 -8.004 -4.263 1.00 90.31 240 LEU A C 1
ATOM 1874 O O . LEU A 1 240 ? 11.517 -7.901 -5.244 1.00 90.31 240 LEU A O 1
ATOM 1878 N N . GLN A 1 241 ? 9.689 -8.753 -4.285 1.00 95.25 241 GLN A N 1
ATOM 1879 C CA . GLN A 1 241 ? 9.211 -9.403 -5.497 1.00 95.25 241 GLN A CA 1
ATOM 1880 C C . GLN A 1 241 ? 7.690 -9.541 -5.482 1.00 95.25 241 GLN A C 1
ATOM 1882 O O . GLN A 1 241 ? 7.093 -9.866 -4.454 1.00 95.25 241 GLN A O 1
ATOM 1887 N N . PHE A 1 242 ? 7.075 -9.322 -6.643 1.00 94.31 242 PHE A N 1
ATOM 1888 C CA . PHE A 1 242 ? 5.644 -9.483 -6.848 1.00 94.31 242 PHE A CA 1
ATOM 1889 C C . PHE A 1 242 ? 5.313 -10.885 -7.346 1.00 94.31 242 PHE A C 1
ATOM 1891 O O . PHE A 1 242 ? 6.004 -11.475 -8.188 1.00 94.31 242 PHE A O 1
ATOM 1898 N N . TYR A 1 243 ? 4.205 -11.390 -6.829 1.00 95.06 243 TYR A N 1
ATOM 1899 C CA . TYR A 1 243 ? 3.682 -12.717 -7.074 1.00 95.06 243 TYR A CA 1
ATOM 1900 C C . TYR A 1 243 ? 2.200 -12.640 -7.423 1.00 95.06 243 TYR A C 1
ATOM 1902 O O . TYR A 1 243 ? 1.526 -11.632 -7.204 1.00 95.06 243 TYR A O 1
ATOM 1910 N N . VAL A 1 244 ? 1.688 -13.737 -7.963 1.00 94.25 244 VAL A N 1
ATOM 1911 C CA . VAL A 1 244 ? 0.258 -14.011 -8.002 1.00 94.25 244 VAL A CA 1
ATOM 1912 C C . VAL A 1 244 ? -0.021 -15.385 -7.439 1.00 94.25 244 VAL A C 1
ATOM 1914 O O . VAL A 1 244 ? 0.744 -16.330 -7.633 1.00 94.25 244 VAL A O 1
ATOM 1917 N N . LEU A 1 245 ? -1.162 -15.499 -6.782 1.00 92.12 245 LEU A N 1
ATOM 1918 C CA . LEU A 1 245 ? -1.763 -16.772 -6.431 1.00 92.12 245 LEU A CA 1
ATOM 1919 C C . LEU A 1 245 ? -2.851 -17.062 -7.453 1.00 92.12 245 LEU A C 1
ATOM 1921 O O . LEU A 1 245 ? -3.806 -16.297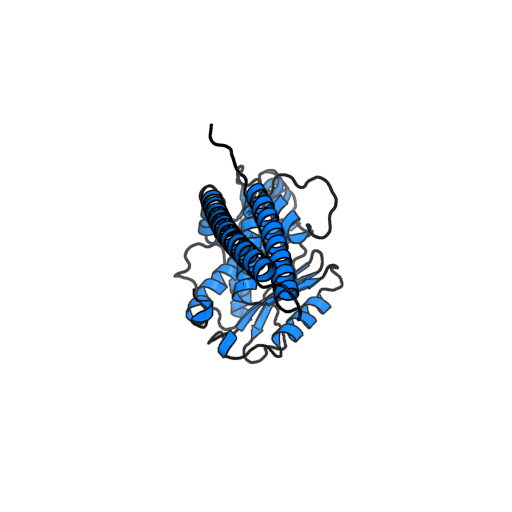 -7.571 1.00 92.12 245 LEU A O 1
ATOM 1925 N N . LEU A 1 246 ? -2.692 -18.131 -8.227 1.00 91.81 246 LEU A N 1
ATOM 1926 C CA . LEU A 1 246 ? -3.702 -18.542 -9.199 1.00 91.81 246 LEU A CA 1
ATOM 1927 C C . LEU A 1 246 ? -4.840 -19.252 -8.465 1.00 91.81 246 LEU A C 1
ATOM 1929 O O . LEU A 1 246 ? -4.579 -20.052 -7.569 1.00 91.81 246 LEU A O 1
ATOM 1933 N N . LYS A 1 247 ? -6.093 -19.028 -8.876 1.00 88.25 247 LYS A N 1
ATOM 1934 C CA . LYS A 1 247 ? -7.273 -19.660 -8.253 1.00 88.25 247 LYS A CA 1
ATOM 1935 C C . LYS A 1 247 ? -7.145 -21.188 -8.146 1.00 88.25 247 LYS A C 1
ATOM 1937 O O . LYS A 1 247 ? -7.495 -21.776 -7.126 1.00 88.25 247 LYS A O 1
ATOM 1942 N N . GLU A 1 248 ? -6.593 -21.819 -9.180 1.00 87.31 248 GLU A N 1
ATOM 1943 C CA . GLU A 1 248 ? -6.385 -23.272 -9.255 1.00 87.31 248 GLU A CA 1
ATOM 1944 C C . GLU A 1 248 ? -5.126 -23.756 -8.511 1.00 87.31 248 GLU A C 1
ATOM 1946 O O . GLU A 1 248 ? -5.004 -24.942 -8.225 1.00 87.31 248 GLU A O 1
ATOM 1951 N N . GLN A 1 249 ? -4.190 -22.857 -8.179 1.00 87.50 249 GLN A N 1
ATOM 1952 C CA . GLN A 1 249 ? -2.877 -23.180 -7.598 1.00 87.50 249 GLN A CA 1
ATOM 1953 C C . GLN A 1 249 ? -2.507 -22.207 -6.464 1.00 87.50 249 GLN A C 1
ATOM 1955 O O . GLN A 1 249 ? -1.394 -21.691 -6.387 1.00 87.50 249 GLN A O 1
ATOM 1960 N N . HIS A 1 250 ? -3.446 -21.950 -5.555 1.00 82.38 250 HIS A N 1
ATOM 1961 C CA . HIS A 1 250 ? -3.316 -20.950 -4.486 1.00 82.38 250 HIS A CA 1
ATOM 1962 C C . HIS A 1 250 ? -2.285 -21.316 -3.394 1.00 82.38 250 HIS A C 1
ATOM 1964 O O . HIS A 1 250 ? -2.030 -20.518 -2.500 1.00 82.38 250 HIS A O 1
ATOM 1970 N N . GLN A 1 251 ? -1.663 -22.498 -3.463 1.00 86.44 251 GLN A N 1
ATOM 1971 C CA . GLN A 1 251 ? -0.546 -22.905 -2.594 1.00 86.44 251 GLN A CA 1
ATOM 1972 C C . GLN A 1 251 ? 0.833 -22.627 -3.211 1.00 86.44 251 GLN A C 1
ATOM 1974 O O . GLN A 1 251 ? 1.860 -22.844 -2.568 1.00 86.44 251 GLN A O 1
ATOM 1979 N N . HIS A 1 252 ? 0.882 -22.158 -4.459 1.00 91.06 252 HIS A N 1
ATOM 1980 C CA . HIS A 1 252 ? 2.125 -21.942 -5.188 1.00 91.06 252 HIS A CA 1
ATOM 1981 C C . HIS A 1 252 ? 2.158 -20.517 -5.749 1.00 91.06 252 HIS A C 1
ATOM 1983 O O . HIS A 1 252 ? 1.727 -20.297 -6.881 1.00 91.06 252 HIS A O 1
ATOM 1989 N N . PRO A 1 253 ? 2.663 -19.537 -4.972 1.00 94.06 253 PRO A N 1
ATOM 1990 C CA . PRO A 1 253 ? 2.913 -18.196 -5.480 1.00 94.06 253 PRO A CA 1
ATOM 1991 C C . PRO A 1 253 ? 3.770 -18.253 -6.744 1.00 94.06 253 PRO A C 1
ATOM 1993 O O . PRO A 1 253 ? 4.876 -18.797 -6.741 1.00 94.06 253 PRO A O 1
ATOM 1996 N N . VAL A 1 254 ? 3.268 -17.667 -7.827 1.00 96.38 254 VAL A N 1
ATOM 1997 C CA . VAL A 1 254 ? 3.977 -17.576 -9.103 1.00 96.38 254 VAL A CA 1
ATOM 1998 C C . VAL A 1 254 ? 4.543 -16.175 -9.243 1.00 96.38 254 VAL A C 1
ATOM 2000 O O . VAL A 1 254 ? 3.798 -15.198 -9.194 1.00 96.38 254 VAL A O 1
ATOM 2003 N N . SER A 1 255 ? 5.856 -16.053 -9.427 1.00 97.31 255 SER A N 1
ATOM 2004 C CA . SER A 1 255 ? 6.490 -14.745 -9.587 1.00 97.31 255 SER A CA 1
ATOM 2005 C C . SER A 1 255 ? 6.066 -14.069 -10.895 1.00 97.31 255 SER A C 1
ATOM 2007 O O . SER A 1 255 ? 6.111 -14.663 -11.985 1.00 97.31 255 SER A O 1
ATOM 2009 N N . ILE A 1 256 ? 5.677 -12.799 -10.784 1.00 97.69 256 ILE A N 1
ATOM 2010 C CA . ILE A 1 256 ? 5.311 -11.932 -11.916 1.00 97.69 256 ILE A CA 1
ATOM 2011 C C . ILE A 1 256 ? 6.247 -10.732 -12.075 1.00 97.69 256 ILE A C 1
ATOM 2013 O O . ILE A 1 256 ? 6.082 -9.951 -13.003 1.00 97.69 256 ILE A O 1
ATOM 2017 N N . SER A 1 257 ? 7.264 -10.616 -11.224 1.00 97.00 257 SER A N 1
ATOM 2018 C CA . SER A 1 257 ? 8.372 -9.680 -11.396 1.00 97.00 257 SER A CA 1
ATOM 2019 C C . SER A 1 257 ? 9.714 -10.369 -11.148 1.00 97.00 257 SER A C 1
ATOM 2021 O O . SER A 1 257 ? 9.781 -11.471 -10.586 1.00 97.00 257 SER A O 1
ATOM 2023 N N . LYS A 1 258 ? 10.805 -9.685 -11.504 1.00 96.94 258 LYS A N 1
ATOM 2024 C CA . LYS A 1 258 ? 12.130 -9.992 -10.952 1.00 96.94 258 LYS A CA 1
ATOM 2025 C C . LYS A 1 258 ? 12.167 -9.716 -9.441 1.00 96.94 258 LYS A C 1
ATOM 2027 O O . LYS A 1 258 ? 11.278 -9.049 -8.907 1.00 96.94 258 LYS A O 1
ATOM 2032 N N . CYS A 1 259 ? 13.196 -10.222 -8.768 1.00 96.38 259 CYS A N 1
ATOM 2033 C CA . CYS A 1 259 ? 13.509 -9.830 -7.397 1.00 96.38 259 CYS A CA 1
ATOM 2034 C C . CYS A 1 259 ? 14.286 -8.507 -7.433 1.00 96.38 259 CYS A C 1
ATOM 2036 O O . CYS A 1 259 ? 15.389 -8.461 -7.975 1.00 96.38 259 CYS A O 1
ATOM 2038 N N . PHE A 1 260 ? 13.681 -7.437 -6.926 1.00 91.50 260 PHE A N 1
ATOM 2039 C CA . PHE A 1 260 ? 14.272 -6.105 -6.856 1.00 91.50 260 PHE A CA 1
ATOM 2040 C C . PHE A 1 260 ? 15.197 -6.015 -5.647 1.00 91.50 260 PHE A C 1
ATOM 2042 O O . PHE A 1 260 ? 14.782 -6.335 -4.533 1.00 91.50 260 PHE A O 1
ATOM 2049 N N . ASN A 1 261 ? 16.427 -5.544 -5.854 1.00 88.56 261 ASN A N 1
ATOM 2050 C CA . ASN A 1 261 ? 17.325 -5.165 -4.773 1.00 88.56 261 ASN A CA 1
ATOM 2051 C C . ASN A 1 261 ? 17.204 -3.664 -4.501 1.00 88.56 261 ASN A C 1
ATOM 2053 O O . ASN A 1 261 ? 17.792 -2.830 -5.184 1.00 88.56 261 ASN A O 1
ATOM 2057 N N . LEU A 1 262 ? 16.470 -3.329 -3.453 1.00 83.94 262 LEU A N 1
ATOM 2058 C CA . LEU A 1 262 ? 16.106 -1.971 -3.073 1.00 83.94 262 LEU A CA 1
ATOM 2059 C C . LEU A 1 262 ? 17.295 -1.162 -2.530 1.00 83.94 262 LEU A C 1
ATOM 2061 O O . LEU A 1 262 ? 17.196 0.054 -2.393 1.00 83.94 262 LEU A O 1
ATOM 2065 N N . CYS A 1 263 ? 18.458 -1.787 -2.318 1.00 82.88 263 CYS A N 1
ATOM 2066 C CA . CYS A 1 263 ? 19.714 -1.062 -2.118 1.00 82.88 263 CYS A CA 1
ATOM 2067 C C . CYS A 1 263 ? 20.183 -0.341 -3.400 1.00 82.88 263 CYS A C 1
ATOM 2069 O O . CYS A 1 263 ? 20.931 0.631 -3.321 1.00 82.88 263 CYS A O 1
ATOM 2071 N N . MET A 1 264 ? 19.732 -0.767 -4.584 1.00 82.38 264 MET A N 1
ATOM 2072 C CA . MET A 1 264 ? 20.150 -0.216 -5.877 1.00 82.38 264 MET A CA 1
ATOM 2073 C C . MET A 1 264 ? 19.158 0.841 -6.383 1.00 82.38 264 MET A C 1
ATOM 2075 O O . MET A 1 264 ? 17.950 0.614 -6.369 1.00 82.38 264 MET A O 1
ATOM 2079 N N . ASP A 1 265 ? 19.657 1.986 -6.868 1.00 82.88 265 ASP A N 1
ATOM 2080 C CA . ASP A 1 265 ? 18.817 3.085 -7.386 1.00 82.88 265 ASP A CA 1
ATOM 2081 C C . ASP A 1 265 ? 17.901 2.612 -8.535 1.00 82.88 265 ASP A C 1
ATOM 2083 O O . ASP A 1 265 ? 16.694 2.840 -8.492 1.00 82.88 265 ASP A O 1
ATOM 2087 N N . ALA A 1 266 ? 18.435 1.898 -9.536 1.00 87.44 266 ALA A N 1
ATOM 2088 C CA . ALA A 1 266 ? 17.631 1.399 -10.658 1.00 87.44 266 ALA A CA 1
ATOM 2089 C C . ALA A 1 266 ? 16.514 0.437 -10.230 1.00 87.44 266 ALA A C 1
ATOM 2091 O O . ALA A 1 266 ? 15.373 0.588 -10.662 1.00 87.44 266 ALA A O 1
ATOM 2092 N N . ASP A 1 267 ? 16.816 -0.520 -9.353 1.00 87.50 267 ASP A N 1
ATOM 2093 C CA . ASP A 1 267 ? 15.808 -1.481 -8.905 1.00 87.50 267 ASP A CA 1
ATOM 2094 C C . ASP A 1 267 ? 14.728 -0.808 -8.051 1.00 87.50 267 ASP A C 1
ATOM 2096 O O . ASP A 1 267 ? 13.579 -1.236 -8.109 1.00 87.50 267 ASP A O 1
ATOM 2100 N N . ARG A 1 268 ? 15.047 0.278 -7.329 1.00 85.19 268 ARG A N 1
ATOM 2101 C CA . ARG A 1 268 ? 14.035 1.117 -6.669 1.00 85.19 268 ARG A CA 1
ATOM 2102 C C . ARG A 1 268 ? 13.087 1.759 -7.681 1.00 85.19 268 ARG A C 1
ATOM 2104 O O . ARG A 1 268 ? 11.878 1.669 -7.500 1.00 85.19 268 ARG A O 1
ATOM 2111 N N . ILE A 1 269 ? 13.602 2.349 -8.764 1.00 86.69 269 ILE A N 1
ATOM 2112 C CA . ILE A 1 269 ? 12.752 2.922 -9.825 1.00 86.69 269 ILE A CA 1
ATOM 2113 C C . ILE A 1 269 ? 11.831 1.850 -10.427 1.00 86.69 269 ILE A C 1
ATOM 2115 O O . ILE A 1 269 ? 10.628 2.072 -10.565 1.00 86.69 269 ILE A O 1
ATOM 2119 N N . GLU A 1 270 ? 12.374 0.675 -10.755 1.00 91.06 270 GLU A N 1
ATOM 2120 C CA . GLU A 1 270 ? 11.590 -0.426 -11.332 1.00 91.06 270 GLU A CA 1
ATOM 2121 C C . GLU A 1 270 ? 10.572 -0.996 -10.336 1.00 91.06 270 GLU A C 1
ATOM 2123 O O . GLU A 1 270 ? 9.465 -1.355 -10.736 1.00 91.06 270 GLU A O 1
ATOM 2128 N N . ALA A 1 271 ? 10.905 -1.042 -9.043 1.00 87.38 271 ALA A N 1
ATOM 2129 C CA . ALA A 1 271 ? 9.979 -1.456 -7.998 1.00 87.38 271 ALA A CA 1
ATOM 2130 C C . ALA A 1 271 ? 8.792 -0.487 -7.888 1.00 87.38 271 ALA A C 1
ATOM 2132 O O . ALA A 1 271 ? 7.648 -0.942 -7.836 1.00 87.38 271 ALA A O 1
ATOM 2133 N N . VAL A 1 272 ? 9.023 0.833 -7.926 1.00 84.44 272 VAL A N 1
ATOM 2134 C CA . VAL A 1 272 ? 7.921 1.814 -7.948 1.00 84.44 272 VAL A CA 1
ATOM 2135 C C . VAL A 1 272 ? 7.080 1.660 -9.206 1.00 84.44 272 VAL A C 1
ATOM 2137 O O . VAL A 1 272 ? 5.856 1.604 -9.118 1.00 84.44 272 VAL A O 1
ATOM 2140 N N . HIS A 1 273 ? 7.719 1.534 -10.367 1.00 89.56 273 HIS A N 1
ATOM 2141 C CA . HIS A 1 273 ? 7.024 1.304 -11.630 1.00 89.56 273 HIS A CA 1
ATOM 2142 C C . HIS A 1 273 ? 6.101 0.077 -11.559 1.00 89.56 273 HIS A C 1
ATOM 2144 O O . HIS A 1 273 ? 4.905 0.166 -11.844 1.00 89.56 273 HIS A O 1
ATOM 2150 N N . ALA A 1 274 ? 6.636 -1.056 -11.097 1.00 91.50 274 ALA A N 1
ATOM 2151 C CA . ALA A 1 274 ? 5.872 -2.279 -10.897 1.00 91.50 274 ALA A CA 1
ATOM 2152 C C . ALA A 1 274 ? 4.748 -2.093 -9.866 1.00 91.50 274 ALA A C 1
ATOM 2154 O O . ALA A 1 274 ? 3.656 -2.608 -10.071 1.00 91.50 274 ALA A O 1
ATOM 2155 N N . THR A 1 275 ? 4.968 -1.315 -8.804 1.00 85.94 275 THR A N 1
ATOM 2156 C CA . THR A 1 275 ? 3.965 -1.029 -7.761 1.00 85.94 275 THR A CA 1
ATOM 2157 C C . THR A 1 275 ? 2.792 -0.213 -8.308 1.00 85.94 275 THR A C 1
ATOM 2159 O O . THR A 1 275 ? 1.633 -0.544 -8.054 1.00 85.94 275 THR A O 1
ATOM 2162 N N . VAL A 1 276 ? 3.063 0.812 -9.121 1.00 85.81 276 VAL A N 1
ATOM 2163 C CA . VAL A 1 276 ? 2.012 1.588 -9.797 1.00 85.81 276 VAL A CA 1
ATOM 2164 C C . VAL A 1 276 ? 1.232 0.693 -10.760 1.00 85.81 276 VAL A C 1
ATOM 2166 O O . VAL A 1 276 ? 0.001 0.722 -10.770 1.00 85.81 276 VAL A O 1
ATOM 2169 N N . ASN A 1 277 ? 1.909 -0.167 -11.523 1.00 92.19 277 ASN A N 1
ATOM 2170 C CA . ASN A 1 277 ? 1.222 -1.129 -12.382 1.00 92.19 277 ASN A CA 1
ATOM 2171 C C . ASN A 1 277 ? 0.437 -2.181 -11.583 1.00 92.19 277 ASN A C 1
ATOM 2173 O O . ASN A 1 277 ? -0.663 -2.541 -11.988 1.00 92.19 277 ASN A O 1
ATOM 2177 N N . MET A 1 278 ? 0.907 -2.619 -10.416 1.00 90.00 278 MET A N 1
ATOM 2178 C CA . MET A 1 278 ? 0.124 -3.473 -9.515 1.00 90.00 278 MET A CA 1
ATOM 2179 C C . MET A 1 278 ? -1.155 -2.770 -9.052 1.00 90.00 278 MET A C 1
ATOM 2181 O O . MET A 1 278 ? -2.220 -3.384 -9.029 1.00 90.00 278 MET A O 1
ATOM 2185 N N . PHE A 1 279 ? -1.095 -1.471 -8.756 1.00 85.25 279 PHE A N 1
ATOM 2186 C CA . PHE A 1 279 ? -2.290 -0.689 -8.444 1.00 85.25 279 PHE A CA 1
ATOM 2187 C C . PHE A 1 279 ? -3.252 -0.605 -9.639 1.00 85.25 279 PHE A C 1
ATOM 2189 O O . PHE A 1 279 ? -4.441 -0.890 -9.494 1.00 85.25 279 PHE A O 1
ATOM 2196 N N . ARG A 1 280 ? -2.744 -0.297 -10.842 1.00 90.12 280 ARG A N 1
ATOM 2197 C CA . ARG A 1 280 ? -3.544 -0.291 -12.081 1.00 90.12 280 ARG A CA 1
ATOM 2198 C C . ARG A 1 280 ? -4.217 -1.646 -12.311 1.00 90.12 280 ARG A C 1
ATOM 2200 O O . ARG A 1 280 ? -5.409 -1.699 -12.602 1.00 90.12 280 ARG A O 1
ATOM 2207 N N . LEU A 1 281 ? -3.482 -2.740 -12.102 1.00 91.88 281 LEU A N 1
ATOM 2208 C CA . LEU A 1 281 ? -3.992 -4.108 -12.176 1.00 91.88 281 LEU A CA 1
ATOM 2209 C C . LEU A 1 281 ? -5.152 -4.319 -11.200 1.00 91.88 281 LEU A C 1
ATOM 2211 O O . LEU A 1 281 ? -6.212 -4.787 -11.614 1.00 91.88 281 LEU A O 1
ATOM 2215 N N . LEU A 1 282 ? -4.989 -3.937 -9.931 1.00 87.19 282 LEU A N 1
ATOM 2216 C CA . LEU A 1 282 ? -6.055 -4.027 -8.933 1.00 87.19 282 LEU A CA 1
ATOM 2217 C C . LEU A 1 282 ? -7.306 -3.252 -9.363 1.00 87.19 282 LEU A C 1
ATOM 2219 O O . LEU A 1 282 ? -8.414 -3.774 -9.243 1.00 87.19 282 LEU A O 1
ATOM 2223 N N . CYS A 1 283 ? -7.158 -2.058 -9.941 1.00 86.62 283 CYS A N 1
ATOM 2224 C CA . CYS A 1 283 ? -8.297 -1.312 -10.476 1.00 86.62 283 CYS A CA 1
ATOM 2225 C C . CYS A 1 283 ? -9.052 -2.095 -11.564 1.00 86.62 283 CYS A C 1
ATOM 2227 O O . CYS A 1 283 ? -10.282 -2.128 -11.532 1.00 86.62 283 CYS A O 1
ATOM 2229 N N . THR A 1 284 ? -8.350 -2.795 -12.466 1.00 90.38 284 THR A N 1
ATOM 2230 C CA . THR A 1 284 ? -9.001 -3.656 -13.480 1.00 90.38 284 THR A CA 1
ATOM 2231 C C . THR A 1 284 ? -9.700 -4.883 -12.880 1.00 90.38 284 THR A C 1
ATOM 2233 O O . THR A 1 284 ? -10.604 -5.459 -13.495 1.00 90.38 284 THR A O 1
ATOM 2236 N N . LEU A 1 285 ? -9.287 -5.309 -11.684 1.00 89.62 285 LEU A N 1
ATOM 2237 C CA . LEU A 1 285 ? -9.855 -6.444 -10.957 1.00 89.62 285 LEU A CA 1
ATOM 2238 C C . LEU A 1 285 ? -11.031 -6.053 -10.061 1.00 89.62 285 LEU A C 1
ATOM 2240 O O . LEU A 1 285 ? -11.839 -6.920 -9.741 1.00 89.62 285 LEU A O 1
ATOM 2244 N N . ARG A 1 286 ? -11.174 -4.769 -9.708 1.00 87.19 286 ARG A N 1
ATOM 2245 C CA . ARG A 1 286 ? -12.235 -4.261 -8.823 1.00 87.19 286 ARG A CA 1
ATOM 2246 C C . ARG A 1 286 ? -13.643 -4.778 -9.165 1.00 87.19 286 ARG A C 1
ATOM 2248 O O . ARG A 1 286 ? -14.335 -5.170 -8.231 1.00 87.19 286 ARG A O 1
ATOM 2255 N N . PRO A 1 287 ? -14.076 -4.862 -10.441 1.00 88.94 287 PRO A N 1
ATOM 2256 C CA . PRO A 1 287 ? -15.409 -5.377 -10.774 1.00 88.94 287 PRO A CA 1
ATOM 2257 C C . PRO A 1 287 ? -15.640 -6.860 -10.437 1.00 88.94 287 PRO A C 1
ATOM 2259 O O . PRO A 1 287 ? -16.776 -7.313 -10.479 1.00 88.94 287 PRO A O 1
ATOM 2262 N N . LEU A 1 288 ? -14.580 -7.626 -10.158 1.00 88.44 288 LEU A N 1
ATOM 2263 C CA . LEU A 1 288 ? -14.649 -9.045 -9.791 1.00 88.44 288 LEU A CA 1
ATOM 2264 C C . LEU A 1 288 ? -14.606 -9.285 -8.277 1.00 88.44 288 LEU A C 1
ATOM 2266 O O . LEU A 1 288 ? -14.750 -10.429 -7.834 1.00 88.44 288 LEU A O 1
ATOM 2270 N N . LEU A 1 289 ? -14.341 -8.236 -7.492 1.00 83.19 289 LEU A N 1
ATOM 2271 C CA . LEU A 1 289 ? -14.301 -8.334 -6.040 1.00 83.19 289 LEU A CA 1
ATOM 2272 C C . LEU A 1 289 ? -15.714 -8.569 -5.490 1.00 83.19 289 LEU A C 1
ATOM 2274 O O . LEU A 1 289 ? -16.686 -8.048 -6.043 1.00 83.19 289 LEU A O 1
ATOM 2278 N N . PRO A 1 290 ? -15.852 -9.322 -4.387 1.00 80.50 290 PRO A N 1
ATOM 2279 C CA . PRO A 1 290 ? -17.140 -9.462 -3.730 1.00 80.50 290 PRO A CA 1
ATOM 2280 C C . PRO A 1 290 ? -17.639 -8.090 -3.239 1.00 80.50 290 PRO A C 1
ATOM 2282 O O . PRO A 1 290 ? -16.824 -7.242 -2.860 1.00 80.50 290 PRO A O 1
ATOM 2285 N N . PRO A 1 291 ? -18.967 -7.861 -3.179 1.00 76.19 291 PRO A N 1
ATOM 2286 C CA . PRO A 1 291 ? -19.536 -6.566 -2.800 1.00 76.19 291 PRO A CA 1
ATOM 2287 C C . PRO A 1 291 ? -19.005 -6.017 -1.469 1.00 76.19 291 PRO A C 1
ATOM 2289 O O . PRO A 1 291 ? -18.780 -4.815 -1.348 1.00 76.19 291 PRO A O 1
ATOM 2292 N N . SER A 1 292 ? -18.720 -6.901 -0.507 1.00 69.50 292 SER A N 1
ATOM 2293 C CA . SER A 1 292 ? -18.162 -6.564 0.809 1.00 69.50 292 SER A CA 1
ATOM 2294 C C . SER A 1 292 ? -16.763 -5.939 0.774 1.00 69.50 292 SER A C 1
ATOM 2296 O O . SER A 1 292 ? -16.383 -5.290 1.740 1.00 69.50 292 SER A O 1
ATOM 2298 N N . LEU A 1 293 ? -16.002 -6.133 -0.307 1.00 63.91 293 LEU A N 1
ATOM 2299 C CA . LEU A 1 293 ? -14.659 -5.569 -0.506 1.00 63.91 293 LEU A CA 1
ATOM 2300 C C . LEU A 1 293 ? -14.635 -4.446 -1.557 1.00 63.91 293 LEU A C 1
ATOM 2302 O O . LEU A 1 293 ? -13.573 -3.918 -1.873 1.00 63.91 293 LEU A O 1
ATOM 2306 N N . SER A 1 294 ? -15.788 -4.110 -2.143 1.00 58.50 294 SER A N 1
ATOM 2307 C CA . SER A 1 294 ? -15.891 -3.142 -3.245 1.00 58.50 294 SER A CA 1
ATOM 2308 C C . SER A 1 294 ? -16.154 -1.693 -2.801 1.00 58.50 294 SER A C 1
ATOM 2310 O O . SER A 1 294 ? -16.012 -0.779 -3.630 1.00 58.50 294 SER A O 1
ATOM 2312 N N . ALA A 1 295 ? -16.525 -1.508 -1.526 1.00 49.25 295 ALA A N 1
ATOM 2313 C CA . ALA A 1 295 ? -16.835 -0.233 -0.871 1.00 49.25 295 ALA A CA 1
ATOM 2314 C C . ALA A 1 295 ? -15.561 0.532 -0.485 1.00 49.25 295 ALA A C 1
ATOM 2316 O O . ALA A 1 295 ? -15.500 1.740 -0.810 1.00 49.25 295 ALA A O 1
#

pLDDT: mean 81.45, std 17.67, range [35.38, 98.06]

Sequence (295 aa):
MASSTSPASLEAEIKGVDTSIKKVESQIVEVEEKLSKPGISEEEKQRLRKEKEHLRKKEEQLRKEEEQLREEKLLLLKEELRADSSSDVARCLIGDLAELERPISVAALRAFLEKPLGGKLPVDTALYNRLFADPANRRVQHLVERNPGAFGFCAVNYVAITTRYSNDAEGAQSFELSTIIDSILIRLHLWTGTGEEKARSCDMLVAVRELASKMGPVWPRIAFGDLPYLPCYAAAGGLLQFYVLLKEQHQHPVSISKCFNLCMDADRIEAVHATVNMFRLLCTLRPLLPPSLSA

Foldseek 3Di:
DDDPQDLVNLVVVLVVLVVVLVVLVVVLVVLVVVLPDPPDDPVVNVVSVVVNVVSVVVNVVSVVVSVVSVVVSVVVVVVVVVVAPLVVLLCQQLADLVPDDQDLDLQSLLVLLVDGGSDAAEDEPVLLVVLVVDPVNPVCNVRYDYDNVPPALVVLLVCLQCVVPDPDDPNPDHPRVNCVLCVLVVLLCLLQVAEFEEAAPVCQVVRQQVSLVVQVVPDDCQQFAQDQWRKHWYYYRQWIFIWIQGPVRSSHTHTSYDIQRSVDSNSSSSVVSSSSSVSSNVVVCLVRGDPVSND

Radius of gyration: 25.56 Å; chains: 1; bounding box: 57×56×77 Å

Organism: Gonium pectorale (NCBI:txid33097)

Secondary structure (DSSP, 8-state):
------HHHHHHHHHHHHHHHHHHHHHHHHHHHHHTSTT--HHHHHHHHHHHHHHHHHHHHHHHHHHHHHHHHHHHHHHHHHH-THHHHHHHHH--STT-PPP-SHHHHHHHHTSPPSS-EEE-HHHHHHHHH-GGGHHHHTTEEE-TT-TTHHHHHHHHHHTTT---S--SS-HHHHHHHHHHHHHHHHHH--EEEESSGGGHHHHHHHHHHHHSS---HHHHTT-SEEEEEEEETTEEEEEEEETTEEEEEEE-S--EETTSHHHHHHHHHHHHHHHHHHHHHGGGS-GGGT-